Protein AF-A0A433I3N5-F1 (afdb_monomer_lite)

Sequence (220 aa):
MAGASLDINLEISNAAEVKAVFEALQTRLTDLTPVFQDIGEAMLNVTRERFNSQTAPDGSTWQALSPGYTKRKPRNKDKILTLYGHLRGTLNYQAGPREVRIGTPLIYGATHQFGDPRRNIPARPFLGLSSSDEQELLDILNEHLSRAHPADERGGEPAPLLALPAFTRQRRSAQGACGLGRADSQARRPLVDCAHPAQWLRLQVLHRNPGRTGHEEAGP

pLDDT: mean 74.64, std 25.13, range [26.75, 97.88]

Secondary structure (DSSP, 8-state):
------------TTHHHHHHHHHHHHHHHH--HHHHHHHHHHHHHHHHHHHHHTB-TTSPBPPPPPHHHHHH--S-TT-SS-SSSHHHHT-EEEE-SS-EEEE-S-HHHHHHHH-BGGGTBPP---SS--HHHHHHHHHHHHHHHHTTS---S--SS---S--------------PPP------------------------------------------

Foldseek 3Di:
DDDDDDDDDDDDPCVVVVVVLVVLVVVCLQAVLVLLVVLQVLQLVQLLVCQVVCAAQQRHHFDDDDPVCLVVQPPPSVGDPDNPCQQSVQWGWDGTRPDIDTHGPDPCRVCQQPNDVVVPGDHRRSDDHHPVSVVVSVVSVVVVVCVSDVPPPPDPPPDPPDDDDDPDDDDDDPPDDDDDDDDDDDDDDDDDDDDDDDDDDDDDDDDDDDDDDDDDDDDD

Radius of gyration: 34.08 Å; chains: 1; bounding box: 97×64×80 Å

Structure (mmCIF, N/CA/C/O backbone):
data_AF-A0A433I3N5-F1
#
_entry.id   AF-A0A433I3N5-F1
#
loop_
_atom_site.group_PDB
_atom_site.id
_atom_site.type_symbol
_atom_site.label_atom_id
_atom_site.label_alt_id
_atom_site.label_comp_id
_atom_site.label_asym_id
_atom_site.label_entity_id
_atom_site.label_seq_id
_atom_site.pdbx_PDB_ins_code
_atom_site.Cartn_x
_atom_site.Cartn_y
_atom_site.Cartn_z
_atom_site.occupancy
_atom_site.B_iso_or_equiv
_atom_site.auth_seq_id
_atom_site.auth_comp_id
_atom_site.auth_asym_id
_atom_site.auth_atom_id
_atom_site.pdbx_PDB_model_num
ATOM 1 N N . MET A 1 1 ? -52.119 -12.931 6.917 1.00 40.56 1 MET A N 1
ATOM 2 C CA . MET A 1 1 ? -51.066 -13.968 6.897 1.00 40.56 1 MET A CA 1
ATOM 3 C C . MET A 1 1 ? -50.895 -14.479 8.314 1.00 40.56 1 MET A C 1
ATOM 5 O O . MET A 1 1 ? -50.778 -13.652 9.208 1.00 40.56 1 MET A O 1
ATOM 9 N N . ALA A 1 2 ? -50.969 -15.793 8.523 1.00 55.28 2 ALA A N 1
ATOM 10 C CA . ALA A 1 2 ? -50.700 -16.415 9.818 1.00 55.28 2 ALA A CA 1
ATOM 11 C C . ALA A 1 2 ? -49.215 -16.807 9.877 1.00 55.28 2 ALA A C 1
ATOM 13 O O . ALA A 1 2 ? -48.702 -17.373 8.914 1.00 55.28 2 ALA A O 1
ATOM 14 N N . GLY A 1 3 ? -48.534 -16.477 10.973 1.00 77.38 3 GLY A N 1
ATOM 15 C CA . GLY A 1 3 ? -47.121 -16.782 11.202 1.00 77.38 3 GLY A CA 1
ATOM 16 C C . GLY A 1 3 ? -46.831 -16.913 12.696 1.00 77.38 3 GLY A C 1
ATOM 17 O O . GLY A 1 3 ? -47.663 -16.529 13.518 1.00 77.38 3 GLY A O 1
ATOM 18 N N . ALA A 1 4 ? -45.672 -17.471 13.039 1.00 72.75 4 ALA A N 1
ATOM 19 C CA . ALA A 1 4 ? -45.209 -17.622 14.417 1.00 72.75 4 ALA A CA 1
ATOM 20 C C . ALA A 1 4 ? -44.056 -16.644 14.699 1.00 72.75 4 ALA A C 1
ATOM 22 O O . ALA A 1 4 ? -43.133 -16.550 13.891 1.00 72.75 4 ALA A O 1
ATOM 23 N N . SER A 1 5 ? -44.096 -15.947 15.839 1.00 81.56 5 SER A N 1
ATOM 24 C CA . SER A 1 5 ? -42.961 -15.197 16.394 1.00 81.56 5 SER A CA 1
ATOM 25 C C . SER A 1 5 ? -42.451 -15.887 17.660 1.00 81.56 5 SER A C 1
ATOM 27 O O . SER A 1 5 ? -43.231 -16.445 18.435 1.00 81.56 5 SER A O 1
ATOM 29 N N . LEU A 1 6 ? -41.132 -15.865 17.854 1.00 75.69 6 LEU A N 1
ATOM 30 C CA . LEU A 1 6 ? -40.485 -16.241 19.106 1.00 75.69 6 LEU A CA 1
ATOM 31 C C . LEU A 1 6 ? -39.834 -14.987 19.684 1.00 75.69 6 LEU A C 1
ATOM 33 O O . LEU A 1 6 ? -38.860 -14.486 19.127 1.00 75.69 6 LEU A O 1
ATOM 37 N N . ASP A 1 7 ? -40.367 -14.509 20.801 1.00 78.94 7 ASP A N 1
ATOM 38 C CA . ASP A 1 7 ? -39.788 -13.401 21.551 1.00 78.94 7 ASP A CA 1
ATOM 39 C C . ASP A 1 7 ? -38.781 -13.955 22.569 1.00 78.94 7 ASP A C 1
ATOM 41 O O . ASP A 1 7 ? -39.153 -14.634 23.531 1.00 78.94 7 ASP A O 1
ATOM 45 N N . ILE A 1 8 ? -37.490 -13.699 22.342 1.00 81.00 8 ILE A N 1
ATOM 46 C CA . ILE A 1 8 ? -36.414 -14.047 23.277 1.00 81.00 8 ILE A CA 1
ATOM 47 C C . ILE A 1 8 ? -36.140 -12.817 24.139 1.00 81.00 8 ILE A C 1
ATOM 49 O O . ILE A 1 8 ? -35.604 -11.824 23.654 1.00 81.00 8 ILE A O 1
ATOM 53 N N . ASN A 1 9 ? -36.505 -12.889 25.419 1.00 71.88 9 ASN A N 1
ATOM 54 C CA . ASN A 1 9 ? -36.233 -11.830 26.385 1.00 71.88 9 ASN A CA 1
ATOM 55 C C . ASN A 1 9 ? -34.999 -12.221 27.211 1.00 71.88 9 ASN A C 1
ATOM 57 O O . ASN A 1 9 ? -35.049 -13.182 27.979 1.00 71.88 9 ASN A O 1
ATOM 61 N N . LEU A 1 10 ? -33.883 -11.518 27.012 1.00 72.00 10 LEU A N 1
ATOM 62 C CA . LEU A 1 10 ? -32.637 -11.732 27.751 1.00 72.00 10 LEU A CA 1
ATOM 63 C C . LEU A 1 10 ? -32.614 -10.789 28.962 1.00 72.00 10 LEU A C 1
ATOM 65 O O . LEU A 1 10 ? -32.512 -9.575 28.800 1.00 72.00 10 LEU A O 1
ATOM 69 N N . GLU A 1 11 ? -32.712 -11.334 30.175 1.00 70.00 11 GLU A N 1
ATOM 70 C CA . GLU A 1 11 ? -32.505 -10.559 31.403 1.00 70.00 11 GLU A CA 1
ATOM 71 C C . GLU A 1 11 ? -31.002 -10.456 31.688 1.00 70.00 11 GLU A C 1
ATOM 73 O O . GLU A 1 11 ? -30.342 -11.436 32.029 1.00 70.00 11 GLU A O 1
ATOM 78 N N . ILE A 1 12 ? -30.446 -9.257 31.513 1.00 70.25 12 ILE A N 1
ATOM 79 C CA . ILE A 1 12 ? -29.037 -8.972 31.786 1.00 70.25 12 ILE A CA 1
ATOM 80 C C . ILE A 1 12 ? -28.914 -8.550 33.251 1.00 70.25 12 ILE A C 1
ATOM 82 O O . ILE A 1 12 ? -29.245 -7.420 33.610 1.00 70.25 12 ILE A O 1
ATOM 86 N N . SER A 1 13 ? -28.406 -9.449 34.094 1.00 70.44 13 SER A N 1
ATOM 87 C CA . SER A 1 13 ? -28.253 -9.238 35.542 1.00 70.44 13 SER A CA 1
ATOM 88 C C . SER A 1 13 ? -27.330 -8.065 35.909 1.00 70.44 13 SER A C 1
ATOM 90 O O . SER A 1 13 ? -27.429 -7.539 37.014 1.00 70.44 13 SER A O 1
ATOM 92 N N . ASN A 1 14 ? -26.455 -7.632 34.990 1.00 71.88 14 ASN A N 1
ATOM 93 C CA . ASN A 1 14 ? -25.580 -6.469 35.152 1.00 71.88 14 ASN A CA 1
ATOM 94 C C . ASN A 1 14 ? -25.640 -5.529 33.931 1.00 71.88 14 ASN A C 1
ATOM 96 O O . ASN A 1 14 ? -24.713 -5.440 33.126 1.00 71.88 14 ASN A O 1
ATOM 100 N N . ALA A 1 15 ? -26.765 -4.828 33.768 1.00 76.44 15 ALA A N 1
ATOM 101 C CA . ALA A 1 15 ? -26.993 -3.934 32.629 1.00 76.44 15 ALA A CA 1
ATOM 102 C C . ALA A 1 15 ? -25.971 -2.780 32.520 1.00 76.44 15 ALA A C 1
ATOM 104 O O . ALA A 1 15 ? -25.716 -2.293 31.419 1.00 76.44 15 ALA A O 1
ATOM 105 N N . ALA A 1 16 ? -25.375 -2.347 33.639 1.00 80.12 16 ALA A N 1
ATOM 106 C CA . ALA A 1 16 ? -24.371 -1.281 33.649 1.00 80.12 16 ALA A CA 1
ATOM 107 C C . ALA A 1 16 ? -23.062 -1.716 32.972 1.00 80.12 16 ALA A C 1
ATOM 109 O O . ALA A 1 16 ? -22.499 -0.963 32.181 1.00 80.12 16 ALA A O 1
ATOM 110 N N . GLU A 1 17 ? -22.617 -2.946 33.234 1.00 77.56 17 GLU A N 1
ATOM 111 C CA . GLU A 1 17 ? -21.414 -3.522 32.628 1.00 77.56 17 GLU A CA 1
ATOM 112 C C . GLU A 1 17 ? -21.590 -3.734 31.120 1.00 77.56 17 GLU A C 1
ATOM 114 O O . GLU A 1 17 ? -20.747 -3.308 30.332 1.00 77.56 17 GLU A O 1
ATOM 119 N N . VAL A 1 18 ? -22.735 -4.278 30.690 1.00 80.25 18 VAL A N 1
ATOM 120 C CA . VAL A 1 18 ? -23.022 -4.457 29.255 1.00 80.25 18 VAL A CA 1
ATOM 121 C C . VAL A 1 18 ? -23.100 -3.119 28.522 1.00 80.25 18 VAL A C 1
ATOM 123 O O . VAL A 1 18 ? -22.566 -2.991 27.419 1.00 80.25 18 VAL A O 1
ATOM 126 N N . LYS A 1 19 ? -23.720 -2.102 29.132 1.00 82.00 19 LYS A N 1
ATOM 127 C CA . LYS A 1 19 ? -23.761 -0.753 28.560 1.00 82.00 19 LYS A CA 1
ATOM 128 C C . LYS A 1 19 ? -22.351 -0.177 28.392 1.00 82.00 19 LYS A C 1
ATOM 130 O O . LYS A 1 19 ? -22.053 0.346 27.323 1.00 82.00 19 LYS A O 1
ATOM 135 N N . ALA A 1 20 ? -21.489 -0.319 29.400 1.00 83.44 20 ALA A N 1
ATOM 136 C CA . ALA A 1 20 ? -20.112 0.167 29.336 1.00 83.44 20 ALA A CA 1
ATOM 137 C C . ALA A 1 20 ? -19.302 -0.523 28.222 1.00 83.44 20 ALA A C 1
ATOM 139 O O . ALA A 1 20 ? -18.602 0.148 27.465 1.00 83.44 20 ALA A O 1
ATOM 140 N N . VAL A 1 21 ? -19.442 -1.846 28.067 1.00 82.75 21 VAL A N 1
ATOM 141 C CA . VAL A 1 21 ? -18.795 -2.601 26.977 1.00 82.75 21 VAL A CA 1
ATOM 142 C C . VAL A 1 21 ? -19.311 -2.148 25.609 1.00 82.75 21 VAL A C 1
ATOM 144 O O . VAL A 1 21 ? -18.525 -1.948 24.683 1.00 82.75 21 VAL A O 1
ATOM 147 N N . PHE A 1 22 ? -20.621 -1.943 25.470 1.00 83.12 22 PHE A N 1
ATOM 148 C CA . PHE A 1 22 ? -21.218 -1.502 24.210 1.00 83.12 22 PHE A CA 1
ATOM 149 C C . PHE A 1 22 ? -20.803 -0.075 23.828 1.00 83.12 22 PHE A C 1
ATOM 151 O O . PHE A 1 22 ? -20.491 0.174 22.665 1.00 83.12 22 PHE A O 1
ATOM 158 N N . GLU A 1 23 ? -20.743 0.852 24.787 1.00 86.44 23 GLU A N 1
ATOM 159 C CA . GLU A 1 23 ? -20.230 2.211 24.563 1.00 86.44 23 GLU A CA 1
ATOM 160 C C . GLU A 1 23 ? -18.752 2.182 24.150 1.00 86.44 23 GLU A C 1
ATOM 162 O O . GLU A 1 23 ? -18.381 2.815 23.161 1.00 86.44 23 GLU A O 1
ATOM 167 N N . ALA A 1 24 ? -17.926 1.371 24.822 1.00 81.75 24 ALA A N 1
ATOM 168 C CA . ALA A 1 24 ? -16.524 1.189 24.451 1.00 81.75 24 ALA A CA 1
ATOM 169 C C . ALA A 1 24 ? -16.365 0.628 23.025 1.00 81.75 24 ALA A C 1
ATOM 171 O O . ALA A 1 24 ? -15.507 1.091 22.267 1.00 81.75 24 ALA A O 1
ATOM 172 N N . LEU A 1 25 ? -17.210 -0.332 22.633 1.00 84.94 25 LEU A N 1
ATOM 173 C CA . LEU A 1 25 ? -17.238 -0.868 21.273 1.00 84.94 25 LEU A CA 1
ATOM 174 C C . LEU A 1 25 ? -17.640 0.206 20.252 1.00 84.94 25 LEU A C 1
ATOM 176 O O . LEU A 1 25 ? -16.967 0.361 19.235 1.00 84.94 25 LEU A O 1
ATOM 180 N N . GLN A 1 26 ? -18.696 0.979 20.522 1.00 85.62 26 GLN A N 1
ATOM 181 C CA . GLN A 1 26 ? -19.135 2.061 19.633 1.00 85.62 26 GLN A CA 1
ATOM 182 C C . GLN A 1 26 ? -18.049 3.117 19.415 1.00 85.62 26 GLN A C 1
ATOM 184 O O . GLN A 1 26 ? -17.838 3.558 18.282 1.00 85.62 26 GLN A O 1
ATOM 189 N N . THR A 1 27 ? -17.341 3.511 20.477 1.00 84.50 27 THR A N 1
ATOM 190 C CA . THR A 1 27 ? -16.237 4.472 20.368 1.00 84.50 27 THR A CA 1
ATOM 191 C C . THR A 1 27 ? -15.147 3.950 19.434 1.00 84.50 27 THR A C 1
ATOM 193 O O . THR A 1 27 ? -14.699 4.685 18.559 1.00 84.50 27 THR A O 1
ATOM 196 N N . ARG A 1 28 ? -14.770 2.669 19.539 1.00 81.38 28 ARG A N 1
ATOM 197 C CA . ARG A 1 28 ? -13.758 2.067 18.653 1.00 81.38 28 ARG A CA 1
ATOM 198 C C . ARG A 1 28 ? -14.235 1.933 17.210 1.00 81.38 28 ARG A C 1
ATOM 200 O O . ARG A 1 28 ? -13.477 2.209 16.291 1.00 81.38 28 ARG A O 1
ATOM 207 N N . LEU A 1 29 ? -15.500 1.572 16.997 1.00 85.94 29 LEU A N 1
ATOM 208 C CA . LEU A 1 29 ? -16.084 1.508 15.652 1.00 85.94 29 LEU A CA 1
ATOM 209 C C . LEU A 1 29 ? -16.212 2.890 14.985 1.00 85.94 29 LEU A C 1
ATOM 211 O O . LEU A 1 29 ? -16.405 2.966 13.771 1.00 85.94 29 LEU A O 1
ATOM 215 N N . THR A 1 30 ? -16.114 3.974 15.760 1.00 88.81 30 THR A N 1
ATOM 216 C CA . THR A 1 30 ? -16.117 5.346 15.235 1.00 88.81 30 THR A CA 1
ATOM 217 C C . THR A 1 30 ? -14.758 5.736 14.656 1.00 88.81 30 THR A C 1
ATOM 219 O O . THR A 1 30 ? -14.717 6.439 13.645 1.00 88.81 30 THR A O 1
ATOM 222 N N . ASP A 1 31 ? -13.663 5.267 15.260 1.00 91.19 31 ASP A N 1
ATOM 223 C CA . ASP A 1 31 ? -12.303 5.551 14.811 1.00 91.19 31 ASP A CA 1
ATOM 224 C C . ASP A 1 31 ? -11.450 4.278 14.739 1.00 91.19 31 ASP A C 1
ATOM 226 O O . ASP A 1 31 ? -10.823 3.855 15.712 1.00 91.19 31 ASP A O 1
ATOM 230 N N . LEU A 1 32 ? -11.404 3.688 13.543 1.00 94.38 32 LEU A N 1
ATOM 231 C CA . LEU A 1 32 ? -10.575 2.523 13.241 1.00 94.38 32 LEU A CA 1
ATOM 232 C C . LEU A 1 32 ? -9.157 2.910 12.803 1.00 94.38 32 LEU A C 1
ATOM 234 O O . LEU A 1 32 ? -8.424 2.047 12.320 1.00 94.38 32 LEU A O 1
ATOM 238 N N . THR A 1 33 ? -8.739 4.173 12.966 1.00 95.38 33 THR A N 1
ATOM 239 C CA . THR A 1 33 ? -7.376 4.602 12.614 1.00 95.38 33 THR A CA 1
ATOM 240 C C . THR A 1 33 ? -6.299 3.686 13.212 1.00 95.38 33 THR A C 1
ATOM 242 O O . THR A 1 33 ? -5.401 3.321 12.457 1.00 95.38 33 THR A O 1
ATOM 245 N N . PRO A 1 34 ? -6.376 3.229 14.484 1.00 94.38 34 PRO A N 1
ATOM 246 C CA . PRO A 1 34 ? -5.378 2.307 15.036 1.00 94.38 34 PRO A CA 1
ATOM 247 C C . PRO A 1 34 ? -5.306 0.971 14.283 1.00 94.38 34 PRO A C 1
ATOM 249 O O . PRO A 1 34 ? -4.223 0.474 14.001 1.00 94.38 34 PRO A O 1
ATOM 252 N N . VAL A 1 35 ? -6.457 0.424 13.885 1.00 95.31 35 VAL A N 1
ATOM 253 C CA . VAL A 1 35 ? -6.534 -0.813 13.091 1.00 95.31 35 VAL A CA 1
ATOM 254 C C . VAL A 1 35 ? -5.892 -0.604 11.720 1.00 95.31 35 VAL A C 1
ATOM 256 O O . VAL A 1 35 ? -5.081 -1.403 11.261 1.00 95.31 35 VAL A O 1
ATOM 259 N N . PHE A 1 36 ? -6.235 0.502 11.058 1.00 97.31 36 PHE A N 1
ATOM 260 C CA . PHE A 1 36 ? -5.723 0.829 9.732 1.00 97.31 36 PHE A CA 1
ATOM 261 C C . PHE A 1 36 ? -4.240 1.218 9.726 1.00 97.31 36 PHE A C 1
ATOM 263 O O . PHE A 1 36 ? -3.593 1.080 8.687 1.00 97.31 36 PHE A O 1
ATOM 270 N N . GLN A 1 37 ? -3.690 1.677 10.854 1.00 97.56 37 GLN A N 1
ATOM 271 C CA . GLN A 1 37 ? -2.250 1.874 11.031 1.00 97.56 37 GLN A CA 1
ATOM 272 C C . GLN A 1 37 ? -1.511 0.536 10.989 1.00 97.56 37 GLN A C 1
ATOM 274 O O . GLN A 1 37 ? -0.591 0.389 10.185 1.00 97.56 37 GLN A O 1
ATOM 279 N N . ASP A 1 38 ? -1.967 -0.448 11.767 1.00 97.12 38 ASP A N 1
ATOM 280 C CA . ASP A 1 38 ? -1.349 -1.777 11.807 1.00 97.12 38 ASP A CA 1
ATOM 281 C C . ASP A 1 38 ? -1.477 -2.494 10.452 1.00 97.12 38 ASP A C 1
ATOM 283 O O . ASP A 1 38 ? -0.489 -3.002 9.919 1.00 97.12 38 ASP A O 1
ATOM 287 N N . ILE A 1 39 ? -2.662 -2.438 9.827 1.00 97.38 39 ILE A N 1
ATOM 288 C CA . ILE A 1 39 ? -2.884 -2.945 8.460 1.00 97.38 39 ILE A CA 1
ATOM 289 C C . ILE A 1 39 ? -1.953 -2.247 7.459 1.00 97.38 39 ILE A C 1
ATOM 291 O O . ILE A 1 39 ? -1.358 -2.895 6.598 1.00 97.38 39 ILE A O 1
ATOM 295 N N . GLY A 1 40 ? -1.832 -0.919 7.540 1.00 97.50 40 GLY A N 1
ATOM 296 C CA . GLY A 1 40 ? -0.982 -0.136 6.646 1.00 97.50 40 GLY A CA 1
ATOM 297 C C . GLY A 1 40 ? 0.490 -0.525 6.749 1.00 97.50 40 GLY A C 1
ATOM 298 O O . GLY A 1 40 ? 1.154 -0.683 5.722 1.00 97.50 40 GLY A O 1
ATOM 299 N N . GLU A 1 41 ? 0.979 -0.732 7.971 1.00 97.38 41 GLU A N 1
ATOM 300 C CA . GLU A 1 41 ? 2.348 -1.169 8.239 1.00 97.38 41 GLU A CA 1
ATOM 301 C C . GLU A 1 41 ? 2.606 -2.590 7.723 1.00 97.38 41 GLU A C 1
ATOM 303 O O . GLU A 1 41 ? 3.581 -2.811 6.996 1.00 97.38 41 GLU A O 1
ATOM 308 N N . ALA A 1 42 ? 1.706 -3.535 8.016 1.00 96.94 42 ALA A N 1
ATOM 309 C CA . ALA A 1 42 ? 1.788 -4.910 7.519 1.00 96.94 42 ALA A CA 1
ATOM 310 C C . ALA A 1 42 ? 1.837 -4.942 5.981 1.00 96.94 42 ALA A C 1
ATOM 312 O O . ALA A 1 42 ? 2.776 -5.474 5.381 1.00 96.94 42 ALA A O 1
ATOM 313 N N . MET A 1 43 ? 0.907 -4.240 5.326 1.00 96.81 43 MET A N 1
ATOM 314 C CA . MET A 1 43 ? 0.857 -4.136 3.864 1.00 96.81 43 MET A CA 1
ATOM 315 C C . MET A 1 43 ? 2.113 -3.503 3.266 1.00 96.81 43 MET A C 1
ATOM 317 O O . MET A 1 43 ? 2.571 -3.906 2.188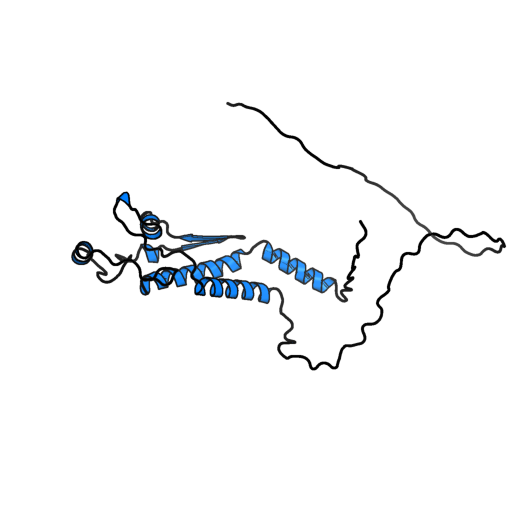 1.00 96.81 43 MET A O 1
ATOM 321 N N . LEU A 1 44 ? 2.688 -2.508 3.942 1.00 96.44 44 LEU A N 1
ATOM 322 C CA . LEU A 1 44 ? 3.927 -1.876 3.510 1.00 96.44 44 LEU A CA 1
ATOM 323 C C . LEU A 1 44 ? 5.100 -2.860 3.572 1.00 96.44 44 LEU A C 1
ATOM 325 O O . LEU A 1 44 ? 5.922 -2.892 2.650 1.00 96.44 44 LEU A O 1
ATOM 329 N N . ASN A 1 45 ? 5.159 -3.684 4.617 1.00 95.88 45 ASN A N 1
ATOM 330 C CA . ASN A 1 45 ? 6.200 -4.689 4.804 1.00 95.88 45 ASN A CA 1
ATOM 331 C C . ASN A 1 45 ? 6.089 -5.825 3.785 1.00 95.88 45 ASN A C 1
ATOM 333 O O . ASN A 1 45 ? 7.074 -6.106 3.095 1.00 95.88 45 ASN A O 1
ATOM 337 N N . VAL A 1 46 ? 4.890 -6.370 3.571 1.00 96.06 46 VAL A N 1
ATOM 338 C CA . VAL A 1 46 ? 4.637 -7.372 2.522 1.00 96.06 46 VAL A CA 1
ATOM 339 C C . VAL A 1 46 ? 4.989 -6.818 1.139 1.00 96.06 46 VAL A C 1
ATOM 341 O O . VAL A 1 46 ? 5.687 -7.461 0.351 1.00 96.06 46 VAL A O 1
ATOM 344 N N . THR A 1 47 ? 4.580 -5.581 0.840 1.00 96.38 47 THR A N 1
ATOM 345 C CA . THR A 1 47 ? 4.908 -4.946 -0.444 1.00 96.38 47 THR A CA 1
ATOM 346 C C . THR A 1 47 ? 6.417 -4.768 -0.605 1.00 96.38 47 THR A C 1
ATOM 348 O O . THR A 1 47 ? 6.946 -5.004 -1.688 1.00 96.38 47 THR A O 1
ATOM 351 N N . ARG A 1 48 ? 7.147 -4.375 0.446 1.00 95.81 48 ARG A N 1
ATOM 352 C CA . ARG A 1 48 ? 8.617 -4.272 0.398 1.00 95.81 48 ARG A CA 1
ATOM 353 C C . ARG A 1 48 ? 9.274 -5.628 0.162 1.00 95.81 48 ARG A C 1
ATOM 355 O O . ARG A 1 48 ? 10.261 -5.673 -0.577 1.00 95.81 48 ARG A O 1
ATOM 362 N N . GLU A 1 49 ? 8.726 -6.695 0.731 1.00 95.75 49 GLU A N 1
ATOM 363 C CA . GLU A 1 49 ? 9.242 -8.048 0.535 1.00 95.75 49 GLU A CA 1
ATOM 364 C C . GLU A 1 49 ? 9.052 -8.528 -0.905 1.00 95.75 49 GLU A C 1
ATOM 366 O O . GLU A 1 49 ? 9.985 -9.072 -1.490 1.00 95.75 49 GLU A O 1
ATOM 371 N N . ARG A 1 50 ? 7.939 -8.173 -1.558 1.00 96.44 50 ARG A N 1
ATOM 372 C CA . ARG A 1 50 ? 7.736 -8.430 -2.998 1.00 96.44 50 ARG A CA 1
ATOM 373 C C . ARG A 1 50 ? 8.835 -7.860 -3.890 1.00 96.44 50 ARG A C 1
ATOM 375 O O . ARG A 1 50 ? 9.185 -8.459 -4.902 1.00 96.44 50 ARG A O 1
ATOM 382 N N . PHE A 1 51 ? 9.424 -6.718 -3.529 1.00 97.06 51 PHE A N 1
ATOM 383 C CA . PHE A 1 51 ? 10.579 -6.178 -4.260 1.00 97.06 51 PHE A CA 1
ATOM 384 C C . PHE A 1 51 ? 11.857 -6.997 -4.045 1.00 97.06 51 PHE A C 1
ATOM 386 O O . PHE A 1 51 ? 12.722 -6.997 -4.924 1.00 97.06 51 PHE A O 1
ATOM 393 N N . ASN A 1 52 ? 11.995 -7.660 -2.895 1.00 95.50 52 ASN A N 1
ATOM 394 C CA . ASN A 1 52 ? 13.121 -8.544 -2.606 1.00 95.50 52 ASN A CA 1
ATOM 395 C C . ASN A 1 52 ? 12.955 -9.882 -3.344 1.00 95.50 52 ASN A C 1
ATOM 397 O O . ASN A 1 52 ? 13.879 -10.304 -4.042 1.00 95.50 52 ASN A O 1
ATOM 401 N N . SER A 1 53 ? 11.771 -10.496 -3.249 1.00 96.44 53 SER A N 1
ATOM 402 C CA . SER A 1 53 ? 11.428 -11.771 -3.897 1.00 96.44 53 SER A CA 1
ATOM 403 C C . SER A 1 53 ? 11.171 -11.645 -5.404 1.00 96.44 53 SER A C 1
ATOM 405 O O . SER A 1 53 ? 11.271 -12.632 -6.129 1.00 96.44 53 SER A O 1
ATOM 407 N N . GLN A 1 54 ? 10.875 -10.435 -5.890 1.00 97.12 54 GLN A N 1
ATOM 408 C CA . GLN A 1 54 ? 10.462 -10.140 -7.268 1.00 97.12 54 GLN A CA 1
ATOM 409 C C . GLN A 1 54 ? 9.175 -10.870 -7.675 1.00 97.12 54 GLN A C 1
ATOM 411 O O . GLN A 1 54 ? 9.057 -11.362 -8.803 1.00 97.12 54 GLN A O 1
ATOM 416 N N . THR A 1 55 ? 8.213 -10.932 -6.753 1.00 97.19 55 THR A N 1
ATOM 417 C CA . THR A 1 55 ? 6.923 -11.604 -6.944 1.00 97.19 55 THR A CA 1
ATOM 418 C C . THR A 1 55 ? 5.752 -10.629 -6.894 1.00 97.19 55 THR A C 1
ATOM 420 O O . THR A 1 55 ? 5.774 -9.609 -6.204 1.00 97.19 55 THR A O 1
ATOM 423 N N . ALA A 1 56 ? 4.709 -10.948 -7.647 1.00 96.88 56 ALA A N 1
ATOM 424 C CA . ALA A 1 56 ? 3.425 -10.277 -7.607 1.00 96.88 56 ALA A CA 1
ATOM 425 C C . ALA A 1 56 ? 2.559 -10.794 -6.435 1.00 96.88 56 ALA A C 1
ATOM 427 O O . ALA A 1 56 ? 2.871 -11.831 -5.841 1.00 96.88 56 ALA A O 1
ATOM 428 N N . PRO A 1 57 ? 1.472 -10.081 -6.081 1.00 95.94 57 PRO A N 1
ATOM 429 C CA . PRO A 1 57 ? 0.536 -10.499 -5.032 1.00 95.94 57 PRO A CA 1
ATOM 430 C C . PRO A 1 57 ? -0.117 -11.865 -5.270 1.00 95.94 57 PRO A C 1
ATOM 432 O O . PRO A 1 57 ? -0.469 -12.544 -4.318 1.00 95.94 57 PRO A O 1
ATOM 435 N N . ASP A 1 58 ? -0.245 -12.293 -6.523 1.00 94.00 58 ASP A N 1
ATOM 436 C CA . ASP A 1 58 ? -0.774 -13.612 -6.892 1.00 94.00 58 ASP A CA 1
ATOM 437 C C . ASP A 1 58 ? 0.249 -14.756 -6.720 1.00 94.00 58 ASP A C 1
ATOM 439 O O . ASP A 1 58 ? -0.054 -15.912 -7.007 1.00 94.00 58 ASP A O 1
ATOM 443 N N . GLY A 1 59 ? 1.470 -14.443 -6.271 1.00 93.56 59 GLY A N 1
ATOM 444 C CA . GLY A 1 59 ? 2.572 -15.392 -6.114 1.00 93.56 59 GLY A CA 1
ATOM 445 C C . GLY A 1 59 ? 3.393 -15.627 -7.387 1.00 93.56 59 GLY A C 1
ATOM 446 O O . GLY A 1 59 ? 4.432 -16.286 -7.322 1.00 93.56 59 GLY A O 1
ATOM 447 N N . SER A 1 60 ? 2.992 -15.073 -8.536 1.00 95.50 60 SER A N 1
ATOM 448 C CA . SER A 1 60 ? 3.767 -15.181 -9.776 1.00 95.50 60 SER A CA 1
ATOM 449 C C . SER A 1 60 ? 5.042 -14.331 -9.716 1.00 95.50 60 SER A C 1
ATOM 451 O O . SER A 1 60 ? 5.112 -13.317 -9.021 1.00 95.50 60 SER A O 1
ATOM 453 N N . THR A 1 61 ? 6.091 -14.721 -10.442 1.00 96.56 61 THR A N 1
ATOM 454 C CA . THR A 1 61 ? 7.294 -13.885 -10.568 1.00 96.56 61 THR A CA 1
ATOM 455 C C . THR A 1 61 ? 7.051 -12.753 -11.559 1.00 96.56 61 THR A C 1
ATOM 457 O O . THR A 1 61 ? 6.384 -12.920 -12.583 1.00 96.56 61 THR A O 1
ATOM 460 N N . TRP A 1 62 ? 7.609 -11.572 -11.288 1.00 97.00 62 TRP A N 1
ATOM 461 C CA . TRP A 1 62 ? 7.478 -10.452 -12.213 1.00 97.00 62 TRP A CA 1
ATOM 462 C C . TRP A 1 62 ? 8.124 -10.749 -13.561 1.00 97.00 62 TRP A C 1
ATOM 464 O O . TRP A 1 62 ? 9.197 -11.349 -13.653 1.00 97.00 62 TRP A O 1
ATOM 474 N N . GLN A 1 63 ? 7.517 -10.214 -14.622 1.00 95.50 63 GLN A N 1
ATOM 475 C CA . GLN A 1 63 ? 8.055 -10.378 -15.962 1.00 95.50 63 GLN A CA 1
ATOM 476 C C . GLN A 1 63 ? 9.485 -9.833 -16.062 1.00 95.50 63 GLN A C 1
ATOM 478 O O . GLN A 1 63 ? 9.759 -8.653 -15.778 1.00 95.50 63 GLN A O 1
ATOM 483 N N . ALA A 1 64 ? 10.372 -10.712 -16.532 1.00 94.81 64 ALA A N 1
ATOM 484 C CA . ALA A 1 64 ? 11.793 -10.457 -16.675 1.00 94.81 64 ALA A CA 1
ATOM 485 C C . ALA A 1 64 ? 12.091 -9.201 -17.508 1.00 94.81 64 ALA A C 1
ATOM 487 O O . ALA A 1 64 ? 11.326 -8.771 -18.378 1.00 94.81 64 ALA A O 1
ATOM 488 N N . LEU A 1 65 ? 13.244 -8.593 -17.231 1.00 93.81 65 LEU A N 1
ATOM 489 C CA . LEU A 1 65 ? 13.753 -7.486 -18.030 1.00 93.81 65 LEU A CA 1
ATOM 490 C C . LEU A 1 65 ? 14.160 -7.984 -19.420 1.00 93.81 65 LEU A C 1
ATOM 492 O O . LEU A 1 65 ? 14.713 -9.072 -19.567 1.00 93.81 65 LEU A O 1
ATOM 496 N N . SER A 1 66 ? 13.937 -7.158 -20.446 1.00 91.94 66 SER A N 1
ATOM 497 C CA . SER A 1 66 ? 14.406 -7.491 -21.793 1.00 91.94 66 SER A CA 1
ATOM 498 C C . SER A 1 66 ? 15.940 -7.634 -21.820 1.00 91.94 66 SER A C 1
ATOM 500 O O . SER A 1 66 ? 16.635 -6.828 -21.187 1.00 91.94 66 SER A O 1
ATOM 502 N N . PRO A 1 67 ? 16.503 -8.573 -22.604 1.00 91.12 67 PRO A N 1
ATOM 503 C CA . PRO A 1 67 ? 17.952 -8.787 -22.657 1.00 91.12 67 PRO A CA 1
ATOM 504 C C . PRO A 1 67 ? 18.742 -7.522 -23.022 1.00 91.12 67 PRO A C 1
ATOM 506 O O . PRO A 1 67 ? 19.813 -7.260 -22.472 1.00 91.12 67 PRO A O 1
ATOM 509 N N . GLY A 1 68 ? 18.198 -6.701 -23.928 1.00 91.75 68 GLY A N 1
ATOM 510 C CA . GLY A 1 68 ? 18.810 -5.435 -24.335 1.00 91.75 68 GLY A CA 1
ATOM 511 C C . GLY A 1 68 ? 18.820 -4.382 -23.223 1.00 91.75 68 GLY A C 1
ATOM 512 O O . GLY A 1 68 ? 19.792 -3.636 -23.091 1.00 91.75 68 GLY A O 1
ATOM 513 N N . TYR A 1 69 ? 17.772 -4.321 -22.396 1.00 91.00 69 TYR A N 1
ATOM 514 C CA . TYR A 1 69 ? 17.741 -3.410 -21.252 1.00 91.00 69 TYR A CA 1
ATOM 515 C C . TYR A 1 69 ? 18.706 -3.857 -20.150 1.00 91.00 69 TYR A C 1
ATOM 517 O O . TYR A 1 69 ? 19.481 -3.034 -19.668 1.00 91.00 69 TYR A O 1
ATOM 525 N N . THR A 1 70 ? 18.741 -5.152 -19.819 1.00 92.94 70 THR A N 1
ATOM 526 C CA . THR A 1 70 ? 19.627 -5.707 -18.779 1.00 92.94 70 THR A CA 1
ATOM 527 C C . THR A 1 70 ? 21.102 -5.379 -19.028 1.00 92.94 70 THR A C 1
ATOM 529 O O . THR A 1 70 ? 21.807 -4.984 -18.101 1.00 92.94 70 THR A O 1
ATOM 532 N N . LYS A 1 71 ? 21.567 -5.443 -20.287 1.00 93.00 71 LYS A N 1
ATOM 533 C CA . LYS A 1 71 ? 22.952 -5.090 -20.661 1.00 93.00 71 LYS A CA 1
ATOM 534 C C . LYS A 1 71 ? 23.295 -3.618 -20.404 1.00 93.00 71 LYS A C 1
ATOM 536 O O . LYS A 1 71 ? 24.417 -3.314 -20.010 1.00 93.00 71 LYS A O 1
ATOM 541 N N . ARG A 1 72 ? 22.334 -2.714 -20.625 1.00 93.88 72 ARG A N 1
ATOM 542 C CA . ARG A 1 72 ? 22.512 -1.253 -20.507 1.00 93.88 72 ARG A CA 1
ATOM 543 C C . ARG A 1 72 ? 22.185 -0.709 -19.118 1.00 93.88 72 ARG A C 1
ATOM 545 O O . ARG A 1 72 ? 22.493 0.444 -18.829 1.00 93.88 72 ARG A O 1
ATOM 552 N N . LYS A 1 73 ? 21.533 -1.503 -18.267 1.00 94.88 73 LYS A N 1
ATOM 553 C CA . LYS A 1 73 ? 21.108 -1.072 -16.938 1.00 94.88 73 LYS A CA 1
ATOM 554 C C . LYS A 1 73 ? 22.339 -0.753 -16.071 1.00 94.88 73 LYS A C 1
ATOM 556 O O . LYS A 1 73 ? 23.195 -1.622 -15.904 1.00 94.88 73 LYS A O 1
ATOM 561 N N . PRO A 1 74 ? 22.449 0.457 -15.496 1.00 95.12 74 PRO A N 1
ATOM 562 C CA . PRO A 1 74 ? 23.691 0.879 -14.848 1.00 95.12 74 PRO A CA 1
ATOM 563 C C . PRO A 1 74 ? 23.901 0.270 -13.452 1.00 95.12 74 PRO A C 1
ATOM 565 O O . PRO A 1 74 ? 25.041 0.138 -13.020 1.00 95.12 74 PRO A O 1
ATOM 568 N N . ARG A 1 75 ? 22.832 -0.111 -12.735 1.00 95.12 75 ARG A N 1
ATOM 569 C CA . ARG A 1 75 ? 22.880 -0.657 -11.362 1.00 95.12 75 ARG A CA 1
ATOM 570 C C . ARG A 1 75 ? 21.833 -1.749 -11.155 1.00 95.12 75 ARG A C 1
ATOM 572 O O . ARG A 1 75 ? 20.816 -1.749 -11.851 1.00 95.12 75 ARG A O 1
ATOM 579 N N . ASN A 1 76 ? 22.067 -2.634 -10.178 1.00 94.25 76 ASN A N 1
ATOM 580 C CA . ASN A 1 76 ? 21.143 -3.709 -9.787 1.00 94.25 76 ASN A CA 1
ATOM 581 C C . ASN A 1 76 ? 20.672 -4.535 -11.000 1.00 94.25 76 ASN A C 1
ATOM 583 O O . ASN A 1 76 ? 19.473 -4.654 -11.243 1.00 94.25 76 ASN A O 1
ATOM 587 N N . LYS A 1 77 ? 21.606 -4.994 -11.848 1.00 91.62 77 LYS A N 1
ATOM 588 C CA . LYS A 1 77 ? 21.312 -5.577 -13.177 1.00 91.62 77 LYS A CA 1
ATOM 589 C C . LYS A 1 77 ? 20.395 -6.804 -13.116 1.00 91.62 77 LYS A C 1
ATOM 591 O O . LYS A 1 77 ? 19.628 -7.037 -14.041 1.00 91.62 77 LYS A O 1
ATOM 596 N N . ASP A 1 78 ? 20.470 -7.518 -12.008 1.00 91.38 78 ASP A N 1
ATOM 597 C CA . ASP A 1 78 ? 19.735 -8.718 -11.624 1.00 91.38 78 ASP A CA 1
ATOM 598 C C . ASP A 1 78 ? 18.340 -8.445 -11.030 1.00 91.38 78 ASP A C 1
ATOM 600 O O . ASP A 1 78 ? 17.522 -9.357 -10.975 1.00 91.38 78 ASP A O 1
ATOM 604 N N . LYS A 1 79 ? 18.038 -7.203 -10.618 1.00 95.06 79 LYS A N 1
ATOM 605 C CA . LYS A 1 79 ? 16.779 -6.868 -9.932 1.00 95.06 79 LYS A CA 1
ATOM 606 C C . LYS A 1 79 ? 15.758 -6.186 -10.840 1.00 95.06 79 LYS A C 1
ATOM 608 O O . LYS A 1 79 ? 16.056 -5.218 -11.544 1.00 95.06 79 LYS A O 1
ATOM 613 N N . ILE A 1 80 ? 14.512 -6.613 -10.760 1.00 96.31 80 ILE A N 1
ATOM 614 C CA . ILE A 1 80 ? 13.351 -6.012 -11.409 1.00 96.31 80 ILE A CA 1
ATOM 615 C C . ILE A 1 80 ? 12.803 -4.886 -10.512 1.00 96.31 80 ILE A C 1
ATOM 617 O O . ILE A 1 80 ? 12.968 -4.905 -9.294 1.00 96.31 80 ILE A O 1
ATOM 621 N N . LEU A 1 81 ? 12.256 -3.828 -11.128 1.00 95.38 81 LEU A N 1
ATOM 622 C CA . LEU A 1 81 ? 11.743 -2.606 -10.471 1.00 95.38 81 LEU A CA 1
ATOM 623 C C . LEU A 1 81 ? 12.717 -1.860 -9.533 1.00 95.38 81 LEU A C 1
ATOM 625 O O . LEU A 1 81 ? 12.350 -0.872 -8.901 1.00 95.38 81 LEU A O 1
ATOM 629 N N . THR A 1 82 ? 13.988 -2.261 -9.497 1.00 96.19 82 THR A N 1
ATOM 630 C CA . THR A 1 82 ? 14.999 -1.673 -8.617 1.00 96.19 82 THR A CA 1
ATOM 631 C C . THR A 1 82 ? 16.162 -1.139 -9.436 1.00 96.19 82 THR A C 1
ATOM 633 O O . THR A 1 82 ? 16.988 -1.904 -9.926 1.00 96.19 82 THR A O 1
ATOM 636 N N . LEU A 1 83 ? 16.245 0.185 -9.592 1.00 94.81 83 LEU A N 1
ATOM 637 C CA . LEU A 1 83 ? 17.443 0.856 -10.113 1.00 94.81 83 LEU A CA 1
ATOM 638 C C . LEU A 1 83 ? 18.251 1.481 -8.974 1.00 94.81 83 LEU A C 1
ATOM 640 O O . LEU A 1 83 ? 19.374 1.063 -8.717 1.00 94.81 83 LEU A O 1
ATOM 644 N N . TYR A 1 84 ? 17.631 2.430 -8.273 1.00 95.25 84 TYR A N 1
ATOM 645 C CA . TYR A 1 84 ? 18.146 3.074 -7.058 1.00 95.25 84 TYR A CA 1
ATOM 646 C C . TYR A 1 84 ? 17.345 2.700 -5.805 1.00 95.25 84 TYR A C 1
ATOM 648 O O . TYR A 1 84 ? 17.700 3.087 -4.703 1.00 95.25 84 TYR A O 1
ATOM 656 N N . GLY A 1 85 ? 16.241 1.967 -5.976 1.00 95.25 85 GLY A N 1
ATOM 657 C CA . GLY A 1 85 ? 15.337 1.612 -4.884 1.00 95.25 85 GLY A CA 1
ATOM 658 C C . GLY A 1 85 ? 14.331 2.700 -4.502 1.00 95.25 85 GLY A C 1
ATOM 659 O O . GLY A 1 85 ? 13.584 2.481 -3.558 1.00 95.25 85 GLY A O 1
ATOM 660 N N . HIS A 1 86 ? 14.252 3.825 -5.228 1.00 96.25 86 HIS A N 1
ATOM 661 C CA . HIS A 1 86 ? 13.293 4.899 -4.930 1.00 96.25 86 HIS A CA 1
ATOM 662 C C . HIS A 1 86 ? 11.849 4.411 -4.894 1.00 96.25 86 HIS A C 1
ATOM 664 O O . HIS A 1 86 ? 11.162 4.721 -3.938 1.00 96.25 86 HIS A O 1
ATOM 670 N N . LEU A 1 87 ? 11.415 3.609 -5.874 1.00 96.69 87 LEU A N 1
ATOM 671 C CA . LEU A 1 87 ? 10.039 3.111 -5.913 1.00 96.69 87 LEU A CA 1
ATOM 672 C C . LEU A 1 87 ? 9.649 2.393 -4.623 1.00 96.69 87 LEU A C 1
ATOM 674 O O . LEU A 1 87 ? 8.631 2.725 -4.039 1.00 96.69 87 LEU A O 1
ATOM 678 N N . ARG A 1 88 ? 10.495 1.474 -4.150 1.00 96.19 88 ARG A N 1
ATOM 679 C CA . ARG A 1 88 ? 10.303 0.769 -2.878 1.00 96.19 88 ARG A CA 1
ATOM 680 C C . ARG A 1 88 ? 10.445 1.702 -1.670 1.00 96.19 88 ARG A C 1
ATOM 682 O O . ARG A 1 88 ? 9.711 1.571 -0.700 1.00 96.19 88 ARG A O 1
ATOM 689 N N . GLY A 1 89 ? 11.417 2.613 -1.711 1.00 96.25 89 GLY A N 1
ATOM 690 C CA . GLY A 1 89 ? 11.763 3.500 -0.598 1.00 96.25 89 GLY A CA 1
ATOM 691 C C . GLY A 1 89 ? 10.782 4.650 -0.370 1.00 96.25 89 GLY A C 1
ATOM 692 O O . GLY A 1 89 ? 10.745 5.186 0.730 1.00 96.25 89 GLY A O 1
ATOM 693 N N . THR A 1 90 ? 9.991 5.024 -1.377 1.00 96.62 90 THR A N 1
ATOM 694 C CA . THR A 1 90 ? 8.954 6.063 -1.275 1.00 96.62 90 THR A CA 1
ATOM 695 C C . THR A 1 90 ? 7.547 5.494 -1.123 1.00 96.62 90 THR A C 1
ATOM 697 O O . THR A 1 90 ? 6.587 6.262 -1.171 1.00 96.62 90 THR A O 1
ATOM 700 N N . LEU A 1 91 ? 7.403 4.172 -0.969 1.00 96.88 91 LEU A N 1
ATOM 701 C CA . LEU A 1 91 ? 6.124 3.587 -0.589 1.00 96.88 91 LEU A CA 1
ATOM 702 C C . LEU A 1 91 ? 5.742 4.071 0.808 1.00 96.88 91 LEU A C 1
ATOM 704 O O . LEU A 1 91 ? 6.555 4.024 1.735 1.00 96.88 91 LEU A O 1
ATOM 708 N N . ASN A 1 92 ? 4.500 4.508 0.948 1.00 97.31 92 ASN A N 1
ATOM 709 C CA . ASN A 1 92 ? 3.919 4.933 2.208 1.00 97.31 92 ASN A CA 1
ATOM 710 C C . ASN A 1 92 ? 2.432 4.576 2.270 1.00 97.31 92 ASN A C 1
ATOM 712 O O . ASN A 1 92 ? 1.812 4.223 1.262 1.00 97.31 92 ASN A O 1
ATOM 716 N N . TYR A 1 93 ? 1.867 4.684 3.469 1.00 97.88 93 TYR A N 1
ATOM 717 C CA . TYR A 1 93 ? 0.433 4.585 3.692 1.00 97.88 93 TYR A CA 1
ATOM 718 C C . TYR A 1 93 ? -0.094 5.793 4.471 1.00 97.88 93 TYR A C 1
ATOM 720 O O . TYR A 1 93 ? 0.657 6.530 5.110 1.00 97.88 93 TYR A O 1
ATOM 728 N N . GLN A 1 94 ? -1.402 6.000 4.381 1.00 97.81 94 GLN A N 1
ATOM 729 C CA . GLN A 1 94 ? -2.171 6.968 5.148 1.00 97.81 94 GLN A CA 1
ATOM 730 C C . GLN A 1 94 ? -3.365 6.227 5.744 1.00 97.81 94 GLN A C 1
ATOM 732 O O . GLN A 1 94 ? -4.238 5.771 5.004 1.00 97.81 94 GLN A O 1
ATOM 737 N N . ALA A 1 95 ? -3.376 6.085 7.066 1.00 97.88 95 ALA A N 1
ATOM 738 C CA . ALA A 1 95 ? -4.483 5.499 7.808 1.00 97.88 95 ALA A CA 1
ATOM 739 C C . ALA A 1 95 ? -5.455 6.601 8.243 1.00 97.88 95 ALA A C 1
ATOM 741 O O . ALA A 1 95 ? -5.030 7.655 8.720 1.00 97.88 95 ALA A O 1
ATOM 742 N N . GLY A 1 96 ? -6.749 6.356 8.066 1.00 96.31 96 GLY A N 1
ATOM 743 C CA . GLY A 1 96 ? -7.821 7.201 8.574 1.00 96.31 96 GLY A CA 1
ATOM 744 C C . GLY A 1 96 ? -8.877 6.380 9.316 1.00 96.31 96 GLY A C 1
ATOM 745 O O . GLY A 1 96 ? -8.753 5.161 9.420 1.00 96.31 96 GLY A O 1
ATOM 746 N N . PRO A 1 97 ? -9.968 7.014 9.776 1.00 95.06 97 PRO A N 1
ATOM 747 C CA . PRO A 1 97 ? -10.939 6.365 10.662 1.00 95.06 97 PRO A CA 1
ATOM 748 C C . PRO A 1 97 ? -11.715 5.202 10.036 1.00 95.06 97 PRO A C 1
ATOM 750 O O . PRO A 1 97 ? -12.340 4.426 10.753 1.00 95.06 97 PRO A O 1
ATOM 753 N N . ARG A 1 98 ? -11.751 5.112 8.699 1.00 93.44 98 ARG A N 1
ATOM 754 C CA . ARG A 1 98 ? -12.559 4.131 7.948 1.00 93.44 98 ARG A CA 1
ATOM 755 C C . ARG A 1 98 ? -11.831 3.500 6.762 1.00 93.44 98 ARG A C 1
ATOM 757 O O . ARG A 1 98 ? -12.418 2.668 6.079 1.00 93.44 98 ARG A O 1
ATOM 764 N N . GLU A 1 99 ? -10.600 3.919 6.487 1.00 95.31 99 GLU A N 1
ATOM 765 C CA . GLU A 1 99 ? -9.836 3.450 5.335 1.00 95.31 99 GLU A CA 1
ATOM 766 C C . GLU A 1 99 ? -8.330 3.538 5.582 1.00 95.31 99 GLU A C 1
ATOM 768 O O . GLU A 1 99 ? -7.851 4.344 6.382 1.00 95.31 99 GLU A O 1
ATOM 773 N N . VAL A 1 100 ? -7.583 2.758 4.806 1.00 96.75 100 VAL A N 1
ATOM 774 C CA . VAL A 1 100 ? -6.141 2.909 4.634 1.00 96.75 100 VAL A CA 1
ATOM 775 C C . VAL A 1 100 ? -5.837 3.077 3.151 1.00 96.75 100 VAL A C 1
ATOM 777 O O . VAL A 1 100 ? -6.340 2.338 2.305 1.00 96.75 100 VAL A O 1
ATOM 780 N N . ARG A 1 101 ? -5.008 4.066 2.820 1.00 96.94 101 ARG A N 1
ATOM 781 C CA . ARG A 1 101 ? -4.512 4.300 1.459 1.00 96.94 101 ARG A CA 1
ATOM 782 C C . ARG A 1 101 ? -3.030 3.980 1.413 1.00 96.94 101 ARG A C 1
ATOM 784 O O . ARG A 1 101 ? -2.276 4.557 2.183 1.00 96.94 101 ARG A O 1
ATOM 791 N N . ILE A 1 102 ? -2.607 3.104 0.506 1.00 96.50 102 ILE A N 1
ATOM 792 C CA . ILE A 1 102 ? -1.203 2.717 0.308 1.00 96.50 102 ILE A CA 1
ATOM 793 C C . ILE A 1 102 ? -0.764 3.038 -1.120 1.00 96.50 102 ILE A C 1
ATOM 795 O O . ILE A 1 102 ? -1.521 2.843 -2.073 1.00 96.50 102 ILE A O 1
ATOM 799 N N . GLY A 1 103 ? 0.457 3.542 -1.289 1.00 96.50 103 GLY A N 1
ATOM 800 C CA . GLY A 1 103 ? 0.962 3.861 -2.617 1.00 96.50 103 GLY A CA 1
ATOM 801 C C . GLY A 1 103 ? 2.328 4.526 -2.622 1.00 96.50 103 GLY A C 1
ATOM 802 O O . GLY A 1 103 ? 3.104 4.426 -1.678 1.00 96.50 103 GLY A O 1
ATOM 803 N N . THR A 1 104 ? 2.631 5.183 -3.738 1.00 96.62 104 THR A N 1
ATOM 804 C CA . THR A 1 104 ? 3.869 5.933 -3.964 1.00 96.62 104 THR A CA 1
ATOM 805 C C . THR A 1 104 ? 3.540 7.229 -4.706 1.00 96.62 104 THR A C 1
ATOM 807 O O . THR A 1 104 ? 2.673 7.219 -5.583 1.00 96.62 104 THR A O 1
ATOM 810 N N . PRO A 1 105 ? 4.238 8.345 -4.429 1.00 95.88 105 PRO A N 1
ATOM 811 C CA . PRO A 1 105 ? 4.063 9.590 -5.179 1.00 95.88 105 PRO A CA 1
ATOM 812 C C . PRO A 1 105 ? 4.705 9.550 -6.579 1.00 95.88 105 PRO A C 1
ATOM 814 O O . PRO A 1 105 ? 4.617 10.515 -7.336 1.00 95.88 105 PRO A O 1
ATOM 817 N N . LEU A 1 106 ? 5.412 8.471 -6.935 1.00 96.62 106 LEU A N 1
ATOM 818 C CA . LEU A 1 106 ? 6.160 8.391 -8.186 1.00 96.62 106 LEU A CA 1
ATOM 819 C C . LEU A 1 106 ? 5.247 8.016 -9.358 1.00 96.62 106 LEU A C 1
ATOM 821 O O . LEU A 1 106 ? 4.685 6.924 -9.390 1.00 96.62 106 LEU A O 1
ATOM 825 N N . ILE A 1 107 ? 5.191 8.881 -10.376 1.00 94.88 107 ILE A N 1
ATOM 826 C CA . ILE A 1 107 ? 4.346 8.716 -11.577 1.00 94.88 107 ILE A CA 1
ATOM 827 C C . ILE A 1 107 ? 4.562 7.350 -12.248 1.00 94.88 107 ILE A C 1
ATOM 829 O O . ILE A 1 107 ? 3.610 6.673 -12.629 1.00 94.88 107 ILE A O 1
ATOM 833 N N . TYR A 1 108 ? 5.819 6.908 -12.356 1.00 95.00 108 TYR A N 1
ATOM 834 C CA . TYR A 1 108 ? 6.153 5.627 -12.985 1.00 95.00 108 TYR A CA 1
ATOM 835 C C . TYR A 1 108 ? 5.736 4.403 -12.148 1.00 95.00 108 TYR A C 1
ATOM 837 O O . TYR A 1 108 ? 5.732 3.286 -12.666 1.00 95.00 108 TYR A O 1
ATOM 845 N N . GLY A 1 109 ? 5.364 4.592 -10.877 1.00 96.56 109 GLY A N 1
ATOM 846 C CA . GLY A 1 109 ? 4.789 3.544 -10.037 1.00 96.56 109 GLY A CA 1
ATOM 847 C C . GLY A 1 109 ? 3.476 3.020 -10.612 1.00 96.56 109 GLY A C 1
ATOM 848 O O . GLY A 1 109 ? 3.313 1.810 -10.728 1.00 96.56 109 GLY A O 1
ATOM 849 N N . ALA A 1 110 ? 2.601 3.911 -11.091 1.00 96.00 110 ALA A N 1
ATOM 850 C CA . ALA A 1 110 ? 1.358 3.521 -11.760 1.00 96.00 110 ALA A CA 1
ATOM 851 C C . ALA A 1 110 ? 1.626 2.761 -13.071 1.00 96.00 110 ALA A C 1
ATOM 853 O O . ALA A 1 110 ? 1.023 1.720 -13.320 1.00 96.00 110 ALA A O 1
ATOM 854 N N . THR A 1 111 ? 2.586 3.228 -13.878 1.00 97.12 111 THR A N 1
ATOM 855 C CA . THR A 1 111 ? 3.004 2.545 -15.116 1.00 97.12 111 THR A CA 1
ATOM 856 C C . THR A 1 111 ? 3.486 1.122 -14.846 1.00 97.12 111 THR A C 1
ATOM 858 O O . THR A 1 111 ? 3.209 0.222 -15.629 1.00 97.12 111 THR A O 1
ATOM 861 N N . HIS A 1 112 ? 4.215 0.889 -13.754 1.00 96.56 112 HIS A N 1
ATOM 862 C CA . HIS A 1 112 ? 4.653 -0.460 -13.403 1.00 96.56 112 HIS A CA 1
ATOM 863 C C . HIS A 1 112 ? 3.559 -1.293 -12.743 1.00 96.56 112 HIS A C 1
ATOM 865 O O . HIS A 1 112 ? 3.508 -2.484 -13.015 1.00 96.56 112 HIS A O 1
ATOM 871 N N . GLN A 1 113 ? 2.665 -0.693 -11.960 1.00 97.44 113 GLN A N 1
ATOM 872 C CA . GLN A 1 113 ? 1.542 -1.405 -11.352 1.00 97.44 113 GLN A CA 1
ATOM 873 C C . GLN A 1 113 ? 0.584 -1.961 -12.415 1.00 97.44 113 GLN A C 1
ATOM 875 O O . GLN A 1 113 ? 0.231 -3.135 -12.365 1.00 97.44 113 GLN A O 1
ATOM 880 N N . PHE A 1 114 ? 0.196 -1.132 -13.389 1.00 96.44 114 PHE A N 1
ATOM 881 C CA . PHE A 1 114 ? -0.836 -1.472 -14.377 1.00 96.44 114 PHE A CA 1
ATOM 882 C C . PHE A 1 114 ? -0.284 -1.848 -15.759 1.00 96.44 114 PHE A C 1
ATOM 884 O O . PHE A 1 114 ? -1.002 -2.419 -16.575 1.00 96.44 114 PHE A O 1
ATOM 891 N N . GLY A 1 115 ? 0.989 -1.555 -16.031 1.00 96.44 115 GLY A N 1
ATOM 892 C CA . GLY A 1 115 ? 1.565 -1.645 -17.372 1.00 96.44 115 GLY A CA 1
ATOM 893 C C . GLY A 1 115 ? 1.225 -0.432 -18.245 1.00 96.44 115 GLY A C 1
ATOM 894 O O . GLY A 1 115 ? 0.367 0.389 -17.924 1.00 96.44 115 GLY A O 1
ATOM 895 N N . ASP A 1 116 ? 1.920 -0.314 -19.373 1.00 96.19 116 ASP A N 1
ATOM 896 C CA . ASP A 1 116 ? 1.630 0.667 -20.423 1.00 96.19 116 ASP A CA 1
ATOM 897 C C . ASP A 1 116 ? 1.855 0.029 -21.805 1.00 96.19 116 ASP A C 1
ATOM 899 O O . ASP A 1 116 ? 2.994 -0.030 -22.293 1.00 96.19 116 ASP A O 1
ATOM 903 N N . PRO A 1 117 ? 0.777 -0.438 -22.463 1.00 94.12 117 PRO A N 1
ATOM 904 C CA . PRO A 1 117 ? 0.854 -1.060 -23.781 1.00 94.12 117 PRO A CA 1
ATOM 905 C C . PRO A 1 117 ? 1.395 -0.128 -24.869 1.00 94.12 117 PRO A C 1
ATOM 907 O O . PRO A 1 117 ? 2.094 -0.587 -25.770 1.00 94.12 117 PRO A O 1
ATOM 910 N N . ARG A 1 118 ? 1.140 1.188 -24.782 1.00 94.88 118 ARG A N 1
ATOM 911 C CA . ARG A 1 118 ? 1.580 2.161 -25.803 1.00 94.88 118 ARG A CA 1
ATOM 912 C C . ARG A 1 118 ? 3.098 2.277 -25.850 1.00 94.88 118 ARG A C 1
ATOM 914 O O . ARG A 1 118 ? 3.671 2.573 -26.894 1.00 94.88 118 ARG A O 1
ATOM 921 N N . ARG A 1 119 ? 3.747 2.040 -24.708 1.00 92.06 119 ARG A N 1
ATOM 922 C CA . ARG A 1 119 ? 5.207 2.067 -24.549 1.00 92.06 119 ARG A CA 1
ATOM 923 C C . ARG A 1 119 ? 5.820 0.671 -24.453 1.00 92.06 119 ARG A C 1
ATOM 925 O O . ARG A 1 119 ? 7.018 0.565 -24.195 1.00 92.06 119 ARG A O 1
ATOM 932 N N . ASN A 1 120 ? 5.020 -0.379 -24.657 1.00 93.75 120 ASN A N 1
ATOM 933 C CA . ASN A 1 120 ? 5.416 -1.777 -24.506 1.00 93.75 120 ASN A CA 1
ATOM 934 C C . ASN A 1 120 ? 6.050 -2.078 -23.128 1.00 93.75 120 ASN A C 1
ATOM 936 O O . ASN A 1 120 ? 7.072 -2.760 -23.020 1.00 93.75 120 ASN A O 1
ATOM 940 N N . ILE A 1 121 ? 5.472 -1.508 -22.064 1.00 94.06 121 ILE A N 1
ATOM 941 C CA . ILE A 1 121 ? 5.896 -1.734 -20.680 1.00 94.06 121 ILE A CA 1
ATOM 942 C C . ILE A 1 121 ? 4.925 -2.737 -20.050 1.00 94.06 121 ILE A C 1
ATOM 944 O O . ILE A 1 121 ? 3.745 -2.415 -19.908 1.00 94.06 121 ILE A O 1
ATOM 948 N N . PRO A 1 122 ? 5.385 -3.931 -19.641 1.00 95.62 122 PRO A N 1
ATOM 949 C CA . PRO A 1 122 ? 4.507 -4.890 -18.991 1.00 95.62 122 PRO A CA 1
ATOM 950 C C . PRO A 1 122 ? 4.171 -4.478 -17.557 1.00 95.62 122 PRO A C 1
ATOM 952 O O . PRO A 1 122 ? 4.974 -3.816 -16.883 1.00 95.62 122 PRO A O 1
ATOM 955 N N . ALA A 1 123 ? 3.005 -4.925 -17.092 1.00 96.88 123 ALA A N 1
ATOM 956 C CA . ALA A 1 123 ? 2.590 -4.796 -15.705 1.00 96.88 123 ALA A CA 1
ATOM 957 C C . ALA A 1 123 ? 3.462 -5.673 -14.796 1.00 96.88 123 ALA A C 1
ATOM 959 O O . ALA A 1 123 ? 3.824 -6.803 -15.123 1.00 96.88 123 ALA A O 1
ATOM 960 N N . ARG A 1 124 ? 3.816 -5.119 -13.645 1.00 97.25 124 ARG A N 1
ATOM 961 C CA . ARG A 1 124 ? 4.541 -5.753 -12.547 1.00 97.25 124 ARG A CA 1
ATOM 962 C C . ARG A 1 124 ? 3.854 -5.302 -11.260 1.00 97.25 124 ARG A C 1
ATOM 964 O O . ARG A 1 124 ? 4.369 -4.405 -10.589 1.00 97.25 124 ARG A O 1
ATOM 971 N N . PRO A 1 125 ? 2.651 -5.832 -10.981 1.00 97.19 125 PRO A N 1
ATOM 972 C CA . PRO A 1 125 ? 1.871 -5.400 -9.837 1.00 97.19 125 PRO A CA 1
ATOM 973 C C . PRO A 1 125 ? 2.649 -5.714 -8.562 1.00 97.19 125 PRO A C 1
ATOM 975 O O . PRO A 1 125 ? 3.110 -6.836 -8.357 1.00 97.19 125 PRO A O 1
ATOM 978 N N . PHE A 1 126 ? 2.828 -4.694 -7.734 1.00 96.25 126 PHE A N 1
ATOM 979 C CA . PHE A 1 126 ? 3.462 -4.800 -6.420 1.00 96.25 126 PHE A CA 1
ATOM 980 C C . PHE A 1 126 ? 2.455 -4.506 -5.303 1.00 96.25 126 PHE A C 1
ATOM 982 O O . PHE A 1 126 ? 2.557 -5.081 -4.220 1.00 96.25 126 PHE A O 1
ATOM 989 N N . LEU A 1 127 ? 1.448 -3.672 -5.584 1.00 96.50 127 LEU A N 1
ATOM 990 C CA . LEU A 1 127 ? 0.283 -3.484 -4.724 1.00 96.50 127 LEU A CA 1
ATOM 991 C C . LEU A 1 127 ? -0.784 -4.529 -5.046 1.00 96.50 127 LEU A C 1
ATOM 993 O O . LEU A 1 127 ? -1.043 -4.824 -6.214 1.00 96.50 127 LEU A O 1
ATOM 997 N N . GLY A 1 128 ? -1.418 -5.048 -4.005 1.00 94.56 128 GLY A N 1
ATOM 998 C CA . GLY A 1 128 ? -2.475 -6.048 -4.083 1.00 94.56 128 GLY A CA 1
ATOM 999 C C . GLY A 1 128 ? -2.446 -6.950 -2.858 1.00 94.56 128 GLY A C 1
ATOM 1000 O O . GLY A 1 128 ? -1.473 -6.919 -2.099 1.00 94.56 128 GLY A O 1
ATOM 1001 N N . LEU A 1 129 ? -3.514 -7.723 -2.694 1.00 94.69 129 LEU A N 1
ATOM 1002 C CA . LEU A 1 129 ? -3.675 -8.685 -1.614 1.00 94.69 129 LEU A CA 1
ATOM 1003 C C . LEU A 1 129 ? -3.473 -10.094 -2.163 1.00 94.69 129 LEU A C 1
ATOM 1005 O O . LEU A 1 129 ? -4.071 -10.463 -3.175 1.00 94.69 129 LEU A O 1
ATOM 1009 N N . SER A 1 130 ? -2.590 -10.846 -1.514 1.00 95.25 130 SER A N 1
ATOM 1010 C CA . SER A 1 130 ? -2.522 -12.300 -1.651 1.00 95.25 130 SER A CA 1
ATOM 1011 C C . SER A 1 130 ? -3.474 -12.959 -0.651 1.00 95.25 130 SER A C 1
ATOM 1013 O O . SER A 1 130 ? -3.846 -12.343 0.346 1.00 95.25 130 SER A O 1
ATOM 1015 N N . SER A 1 131 ? -3.801 -14.238 -0.842 1.00 94.25 131 SER A N 1
ATOM 1016 C CA . SER A 1 131 ? -4.577 -14.993 0.155 1.00 94.25 131 SER A CA 1
ATOM 1017 C C . SER A 1 131 ? -3.878 -15.081 1.519 1.00 94.25 131 SER A C 1
ATOM 1019 O O . SER A 1 131 ? -4.546 -15.172 2.542 1.00 94.25 131 SER A O 1
ATOM 1021 N N . SER A 1 132 ? -2.540 -15.039 1.549 1.00 93.50 132 SER A N 1
ATOM 1022 C CA . SER A 1 132 ? -1.785 -14.983 2.806 1.00 93.50 132 SER A CA 1
ATOM 1023 C C . SER A 1 132 ? -1.899 -13.612 3.467 1.00 93.50 132 SER A C 1
ATOM 1025 O O . SER A 1 132 ? -2.018 -13.539 4.685 1.00 93.50 132 SER A O 1
ATOM 1027 N N . ASP A 1 133 ? -1.882 -12.537 2.675 1.00 94.69 133 ASP A N 1
ATOM 1028 C CA . ASP A 1 133 ? -2.013 -11.177 3.202 1.00 94.69 133 ASP A CA 1
ATOM 1029 C C . ASP A 1 133 ? -3.408 -10.981 3.790 1.00 94.69 133 ASP A C 1
ATOM 1031 O O . ASP A 1 133 ? -3.548 -10.410 4.861 1.00 94.69 133 ASP A O 1
ATOM 1035 N N . GLU A 1 134 ? -4.446 -11.465 3.100 1.00 94.94 134 GLU A N 1
ATOM 1036 C CA . GLU A 1 134 ? -5.826 -11.387 3.585 1.00 94.94 134 GLU A CA 1
ATOM 1037 C C . GLU A 1 134 ? -5.963 -12.028 4.965 1.00 94.94 134 GLU A C 1
ATOM 1039 O O . GLU A 1 134 ? -6.615 -11.456 5.836 1.00 94.94 134 GLU A O 1
ATOM 1044 N N . GLN A 1 135 ? -5.301 -13.166 5.189 1.00 96.19 135 GLN A N 1
ATOM 1045 C CA . GLN A 1 135 ? -5.304 -13.811 6.495 1.00 96.19 135 GLN A CA 1
ATOM 1046 C C . GLN A 1 135 ? -4.579 -12.974 7.554 1.00 96.19 135 GLN A C 1
ATOM 1048 O O . GLN A 1 135 ? -5.122 -12.781 8.636 1.00 96.19 135 GLN A O 1
ATOM 1053 N N . GLU A 1 136 ? -3.412 -12.410 7.234 1.00 94.31 136 GLU A N 1
ATOM 1054 C CA . GLU A 1 136 ? -2.686 -11.511 8.145 1.00 94.31 136 GLU A CA 1
ATOM 1055 C C . GLU A 1 136 ? -3.528 -10.275 8.511 1.00 94.31 136 GLU A C 1
ATOM 1057 O O . GLU A 1 136 ? -3.590 -9.874 9.674 1.00 94.31 136 GLU A O 1
ATOM 1062 N N . LEU A 1 137 ? -4.255 -9.702 7.546 1.00 95.38 137 LEU A N 1
ATOM 1063 C CA . LEU A 1 137 ? -5.159 -8.580 7.804 1.00 95.38 137 LEU A CA 1
ATOM 1064 C C . LEU A 1 137 ? -6.346 -8.978 8.688 1.00 95.38 137 LEU A C 1
ATOM 1066 O O . LEU A 1 137 ? -6.752 -8.201 9.556 1.00 95.38 137 LEU A O 1
ATOM 1070 N N . LEU A 1 138 ? -6.909 -10.172 8.481 1.00 95.38 138 LEU A N 1
ATOM 1071 C CA . LEU A 1 138 ? -7.966 -10.712 9.336 1.00 95.38 138 LEU A CA 1
ATOM 1072 C C . LEU A 1 138 ? -7.467 -10.962 10.759 1.00 95.38 138 LEU A C 1
ATOM 1074 O O . LEU A 1 138 ? -8.200 -10.686 11.708 1.00 95.38 138 LEU A O 1
ATOM 1078 N N . ASP A 1 139 ? -6.232 -11.426 10.920 1.00 95.50 139 ASP A N 1
ATOM 1079 C CA . ASP A 1 139 ? -5.630 -11.658 12.231 1.00 95.50 139 ASP A CA 1
ATOM 1080 C C . ASP A 1 139 ? -5.444 -10.333 12.990 1.00 95.50 139 ASP A C 1
ATOM 1082 O O . ASP A 1 139 ? -5.861 -10.232 14.146 1.00 95.50 139 ASP A O 1
ATOM 1086 N N . ILE A 1 140 ? -4.954 -9.280 12.319 1.00 94.94 140 ILE A N 1
ATOM 1087 C CA . ILE A 1 140 ? -4.869 -7.919 12.886 1.00 94.94 140 ILE A CA 1
ATOM 1088 C C . ILE A 1 140 ? -6.260 -7.420 13.307 1.00 94.94 140 ILE A C 1
ATOM 1090 O O . ILE A 1 140 ? -6.445 -6.903 14.412 1.00 94.94 140 ILE A O 1
ATOM 1094 N N . LEU A 1 141 ? -7.270 -7.589 12.449 1.00 92.56 141 LEU A N 1
ATOM 1095 C CA . LEU A 1 141 ? -8.647 -7.194 12.762 1.00 92.56 141 LEU A CA 1
ATOM 1096 C C . LEU A 1 141 ? -9.194 -7.944 13.984 1.00 92.56 141 LEU A C 1
ATOM 1098 O O . LEU A 1 141 ? -9.765 -7.326 14.887 1.00 92.56 141 LEU A O 1
ATOM 1102 N N . ASN A 1 142 ? -9.001 -9.262 14.032 1.00 91.50 142 ASN A N 1
ATOM 1103 C CA . ASN A 1 142 ? -9.448 -10.111 15.134 1.00 91.50 142 ASN A CA 1
ATOM 1104 C C . ASN A 1 142 ? -8.749 -9.759 16.446 1.00 91.50 142 ASN A C 1
ATOM 1106 O O . ASN A 1 142 ? -9.397 -9.753 17.494 1.00 91.50 142 ASN A O 1
ATOM 1110 N N . GLU A 1 143 ? -7.462 -9.421 16.406 1.00 91.19 143 GLU A N 1
ATOM 1111 C CA . GLU A 1 143 ? -6.725 -8.956 17.577 1.00 91.19 143 GLU A CA 1
ATOM 1112 C C . GLU A 1 143 ? -7.339 -7.666 18.145 1.00 91.19 143 GLU A C 1
ATOM 1114 O O . GLU A 1 143 ? -7.605 -7.574 19.348 1.00 91.19 143 GLU A O 1
ATOM 1119 N N . HIS A 1 144 ? -7.650 -6.689 17.290 1.00 90.31 144 HIS A N 1
ATOM 1120 C CA . HIS A 1 144 ? -8.283 -5.433 17.715 1.00 90.31 144 HIS A CA 1
ATOM 1121 C C . HIS A 1 144 ? -9.690 -5.630 18.290 1.00 90.31 144 HIS A C 1
ATOM 1123 O O . HIS A 1 144 ? -10.051 -4.981 19.280 1.00 90.31 144 HIS A O 1
ATOM 1129 N N . LEU A 1 145 ? -10.470 -6.548 17.713 1.00 86.25 145 LEU A N 1
ATOM 1130 C CA . LEU A 1 145 ? -11.794 -6.916 18.222 1.00 86.25 145 LEU A CA 1
ATOM 1131 C C . LEU A 1 145 ? -11.702 -7.670 19.556 1.00 86.25 145 LEU A C 1
ATOM 1133 O O . LEU A 1 145 ? -12.442 -7.361 20.490 1.00 86.25 145 LEU A O 1
ATOM 1137 N N . SER A 1 146 ? -10.752 -8.594 19.688 1.00 85.00 146 SER A N 1
ATOM 1138 C CA . SER A 1 146 ? -10.544 -9.384 20.912 1.00 85.00 146 SER A CA 1
ATOM 1139 C C . SER A 1 146 ? -10.001 -8.531 22.059 1.00 85.00 146 SER A C 1
ATOM 1141 O O . SER A 1 146 ? -10.335 -8.745 23.215 1.00 85.00 146 SER A O 1
ATOM 1143 N N . ARG A 1 147 ? -9.235 -7.473 21.780 1.00 79.31 147 ARG A N 1
ATOM 1144 C CA . ARG A 1 147 ? -8.870 -6.483 22.812 1.00 79.31 147 ARG A CA 1
ATOM 1145 C C . ARG A 1 147 ? -10.053 -5.612 23.260 1.00 79.31 147 ARG A C 1
ATOM 1147 O O . ARG A 1 147 ? -9.922 -4.857 24.225 1.00 79.31 147 ARG A O 1
ATOM 1154 N N . ALA A 1 148 ? -11.168 -5.580 22.524 1.00 62.97 148 ALA A N 1
ATOM 1155 C CA . ALA A 1 148 ? -12.365 -4.811 22.902 1.00 62.97 148 ALA A CA 1
ATOM 1156 C C . ALA A 1 148 ? -13.246 -5.555 23.895 1.00 62.97 148 ALA A C 1
ATOM 1158 O O . ALA A 1 148 ? -13.954 -4.932 24.684 1.00 62.97 148 ALA A O 1
ATOM 1159 N N . HIS A 1 149 ? -13.152 -6.874 23.882 1.00 59.62 149 HIS A N 1
ATOM 1160 C CA . HIS A 1 149 ? -13.839 -7.736 24.805 1.00 59.62 149 HIS A CA 1
ATOM 1161 C C . HIS A 1 149 ? -12.809 -8.726 25.329 1.00 59.62 149 HIS A C 1
ATOM 1163 O O . HIS A 1 149 ? -12.475 -9.634 24.574 1.00 59.62 149 HIS A O 1
ATOM 1169 N N . PRO A 1 150 ? -12.290 -8.583 26.565 1.00 53.69 150 PRO A N 1
ATOM 1170 C CA . PRO A 1 150 ? -11.602 -9.699 27.188 1.00 53.69 150 PRO A CA 1
ATOM 1171 C C . PRO A 1 150 ? -12.618 -10.836 27.215 1.00 53.69 150 PRO A C 1
ATOM 1173 O O . PRO A 1 150 ? -13.536 -10.837 28.034 1.00 53.69 150 PRO A O 1
ATOM 1176 N N . ALA A 1 151 ? -12.518 -11.733 26.237 1.00 47.09 151 ALA A N 1
ATOM 1177 C CA . ALA A 1 151 ? -13.226 -12.983 26.270 1.00 47.09 151 ALA A CA 1
ATOM 1178 C C . ALA A 1 151 ? -12.765 -13.614 27.577 1.00 47.09 151 ALA A C 1
ATOM 1180 O O . ALA A 1 151 ? -11.570 -13.846 27.765 1.00 47.09 151 ALA A O 1
ATOM 1181 N N . ASP A 1 152 ? -13.697 -13.751 28.516 1.00 43.03 152 ASP A N 1
ATOM 1182 C CA . ASP A 1 152 ? -13.506 -14.564 29.705 1.00 43.03 152 ASP A CA 1
ATOM 1183 C C . ASP A 1 152 ? -12.846 -15.863 29.239 1.00 43.03 152 ASP A C 1
ATOM 1185 O O . ASP A 1 152 ? -13.399 -16.573 28.394 1.00 43.03 152 ASP A O 1
ATOM 1189 N N . GLU A 1 153 ? -11.629 -16.124 29.716 1.00 46.06 153 GLU A N 1
ATOM 1190 C CA . GLU A 1 153 ? -10.905 -17.365 29.472 1.00 46.06 153 GLU A CA 1
ATOM 1191 C C . GLU A 1 153 ? -11.594 -18.516 30.214 1.00 46.06 153 GLU A C 1
ATOM 1193 O O . GLU A 1 153 ? -11.067 -19.124 31.145 1.00 46.06 153 GLU A O 1
ATOM 1198 N N . ARG A 1 154 ? -12.811 -18.839 29.781 1.00 48.50 154 ARG A N 1
ATOM 1199 C CA . ARG A 1 154 ? -13.496 -20.086 30.080 1.00 48.50 154 ARG A CA 1
ATOM 1200 C C . ARG A 1 154 ? -14.175 -20.593 28.820 1.00 48.50 154 ARG A C 1
ATOM 1202 O O . ARG A 1 154 ? -15.272 -20.163 28.480 1.00 48.50 154 ARG A O 1
ATOM 1209 N N . GLY A 1 155 ? -13.555 -21.590 28.188 1.00 40.41 155 GLY A N 1
ATOM 1210 C CA . GLY A 1 155 ? -14.312 -22.535 27.363 1.00 40.41 155 GLY A CA 1
ATOM 1211 C C . GLY A 1 155 ? -13.700 -22.959 26.035 1.00 40.41 155 GLY A C 1
ATOM 1212 O O . GLY A 1 155 ? -14.438 -23.130 25.073 1.00 40.41 155 GLY A O 1
ATOM 1213 N N . GLY A 1 156 ? -12.389 -23.187 25.985 1.00 38.31 156 GLY A N 1
ATOM 1214 C CA . GLY A 1 156 ? -11.757 -24.047 24.981 1.00 38.31 156 GLY A CA 1
ATOM 1215 C C . GLY A 1 156 ? -11.585 -25.491 25.464 1.00 38.31 156 GLY A C 1
ATOM 1216 O O . GLY A 1 156 ? -10.586 -26.113 25.135 1.00 38.31 156 GLY A O 1
ATOM 1217 N N . GLU A 1 157 ? -12.516 -26.020 26.261 1.00 42.59 157 GLU A N 1
ATOM 1218 C CA . GLU A 1 157 ? -12.604 -27.454 26.558 1.00 42.59 157 GLU A CA 1
ATOM 1219 C C . GLU A 1 157 ? -14.075 -27.874 26.415 1.00 42.59 157 GLU A C 1
ATOM 1221 O O . GLU A 1 157 ? -14.948 -27.171 26.940 1.00 42.59 157 GLU A O 1
ATOM 1226 N N . PRO A 1 158 ? -14.407 -28.945 25.665 1.00 46.41 158 PRO A N 1
ATOM 1227 C CA . PRO A 1 158 ? -15.792 -29.366 25.502 1.00 46.41 158 PRO A CA 1
ATOM 1228 C C . PRO A 1 158 ? -16.348 -29.785 26.864 1.00 46.41 158 PRO A C 1
ATOM 1230 O O . PRO A 1 158 ? -15.961 -30.811 27.422 1.00 46.41 158 PRO A O 1
ATOM 1233 N N . ALA A 1 159 ? -17.261 -28.979 27.405 1.00 44.28 159 ALA A N 1
ATOM 1234 C CA . ALA A 1 159 ? -17.939 -29.291 28.652 1.00 44.28 159 ALA A CA 1
ATOM 1235 C C . ALA A 1 159 ? -18.630 -30.668 28.542 1.00 44.28 159 ALA A C 1
ATOM 1237 O O . ALA A 1 159 ? -19.379 -30.900 27.585 1.00 44.28 159 ALA A O 1
ATOM 1238 N N . PRO A 1 160 ? -18.418 -31.593 29.499 1.00 44.72 160 PRO A N 1
ATOM 1239 C CA . PRO A 1 160 ? -19.170 -32.837 29.537 1.00 44.72 160 PRO A CA 1
ATOM 1240 C C . PRO A 1 160 ? -20.659 -32.529 29.753 1.00 44.72 160 PRO A C 1
ATOM 1242 O O . PRO A 1 160 ? -21.025 -31.644 30.525 1.00 44.72 160 PRO A O 1
ATOM 1245 N N . LEU A 1 161 ? -21.514 -33.280 29.054 1.00 44.09 161 LEU A N 1
ATOM 1246 C CA . LEU A 1 161 ? -22.970 -33.118 28.895 1.00 44.09 161 LEU A CA 1
ATOM 1247 C C . LEU A 1 161 ? -23.830 -33.227 30.178 1.00 44.09 161 LEU A C 1
ATOM 1249 O O . LEU A 1 161 ? -24.980 -33.650 30.105 1.00 44.09 161 LEU A O 1
ATOM 1253 N N . LEU A 1 162 ? -23.333 -32.873 31.363 1.00 44.62 162 LEU A N 1
ATOM 1254 C CA . LEU A 1 162 ? -24.063 -33.053 32.621 1.00 44.62 162 LEU A CA 1
ATOM 1255 C C . LEU A 1 162 ? -23.792 -31.927 33.629 1.00 44.62 162 LEU A C 1
ATOM 1257 O O . LEU A 1 162 ? -23.229 -32.183 34.685 1.00 44.62 162 LEU A O 1
ATOM 1261 N N . ALA A 1 163 ? -24.210 -30.693 33.331 1.00 47.50 163 ALA A N 1
ATOM 1262 C CA . ALA A 1 163 ? -24.533 -29.682 34.352 1.00 47.50 163 ALA A CA 1
ATOM 1263 C C . ALA A 1 163 ? -25.129 -28.414 33.714 1.00 47.50 163 ALA A C 1
ATOM 1265 O O . ALA A 1 163 ? -24.446 -27.409 33.540 1.00 47.50 163 ALA A O 1
ATOM 1266 N N . LEU A 1 164 ? -26.422 -28.433 33.382 1.00 42.03 164 LEU A N 1
ATOM 1267 C CA . LEU A 1 164 ? -27.178 -27.192 33.192 1.00 42.03 164 LEU A CA 1
ATOM 1268 C C . LEU A 1 164 ? -27.823 -26.819 34.537 1.00 42.03 164 LEU A C 1
ATOM 1270 O O . LEU A 1 164 ? -28.593 -27.629 35.062 1.00 42.03 164 LEU A O 1
ATOM 1274 N N . PRO A 1 165 ? -27.558 -25.631 35.115 1.00 41.88 165 PRO A N 1
ATOM 1275 C CA . PRO A 1 165 ? -28.367 -25.141 36.219 1.00 41.88 165 PRO A CA 1
ATOM 1276 C C . PRO A 1 165 ? -29.786 -24.866 35.709 1.00 41.88 165 PRO A C 1
ATOM 1278 O O . PRO A 1 165 ? -29.994 -24.402 34.588 1.00 41.88 165 PRO A O 1
ATOM 1281 N N . ALA A 1 166 ? -30.768 -25.220 36.535 1.00 42.78 166 ALA A N 1
ATOM 1282 C CA . ALA A 1 166 ? -32.184 -25.225 36.207 1.00 42.78 166 ALA A CA 1
ATOM 1283 C C . ALA A 1 166 ? -32.664 -23.891 35.606 1.00 42.78 166 ALA A C 1
ATOM 1285 O O . ALA A 1 166 ? -32.862 -22.898 36.307 1.00 42.78 166 ALA A O 1
ATOM 1286 N N . PHE A 1 167 ? -32.919 -23.912 34.297 1.00 41.56 167 PHE A N 1
ATOM 1287 C CA . PHE A 1 167 ? -33.665 -22.893 33.570 1.00 41.56 167 PHE A CA 1
ATOM 1288 C C . PHE A 1 167 ? -35.090 -22.860 34.135 1.00 41.56 167 PHE A C 1
ATOM 1290 O O . PHE A 1 167 ? -35.946 -23.673 33.780 1.00 41.56 167 PHE A O 1
ATOM 1297 N N . THR A 1 168 ? -35.357 -21.959 35.076 1.00 48.50 168 THR A N 1
ATOM 1298 C CA . THR A 1 168 ? -36.701 -21.809 35.626 1.00 48.50 168 THR A CA 1
ATOM 1299 C C . THR A 1 168 ? -37.451 -20.710 34.884 1.00 48.50 168 THR A C 1
ATOM 1301 O O . THR A 1 168 ? -37.171 -19.525 35.009 1.0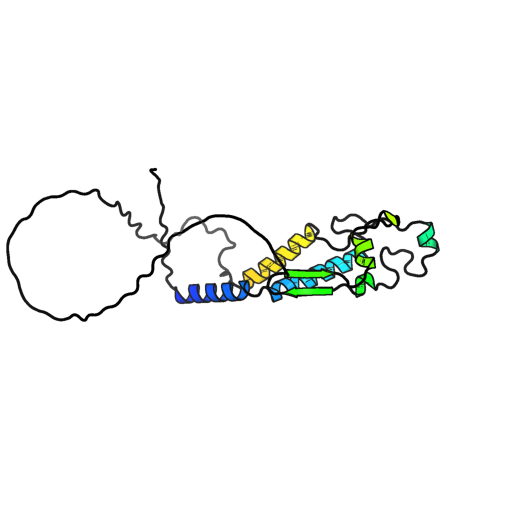0 48.50 168 THR A O 1
ATOM 1304 N N . ARG A 1 169 ? -38.503 -21.170 34.191 1.00 44.88 169 ARG A N 1
ATOM 1305 C CA . ARG A 1 169 ? -39.763 -20.467 33.901 1.00 44.88 169 ARG A CA 1
ATOM 1306 C C . ARG A 1 169 ? -39.884 -19.747 32.553 1.00 44.88 169 ARG A C 1
ATOM 1308 O O . ARG A 1 169 ? -39.984 -18.531 32.459 1.00 44.88 169 ARG A O 1
ATOM 1315 N N . GLN A 1 170 ? -40.121 -20.546 31.518 1.00 43.56 170 GLN A N 1
ATOM 1316 C CA . GLN A 1 170 ? -40.801 -20.097 30.306 1.00 43.56 170 GLN A CA 1
ATOM 1317 C C . GLN A 1 170 ? -42.271 -19.761 30.619 1.00 43.56 170 GLN A C 1
ATOM 1319 O O . GLN A 1 170 ? -43.100 -20.657 30.793 1.00 43.56 170 GLN A O 1
ATOM 1324 N N . ARG A 1 171 ? -42.630 -18.473 30.701 1.00 47.34 171 ARG A N 1
ATOM 1325 C CA . ARG A 1 171 ? -44.047 -18.076 30.661 1.00 47.34 171 ARG A CA 1
ATOM 1326 C C . ARG A 1 171 ? -44.513 -18.086 29.209 1.00 47.34 171 ARG A C 1
ATOM 1328 O O . ARG A 1 171 ? -44.225 -17.166 28.456 1.00 47.34 171 ARG A O 1
ATOM 1335 N N . ARG A 1 172 ? -45.275 -19.112 28.829 1.00 43.81 172 ARG A N 1
ATOM 1336 C CA . ARG A 1 172 ? -46.117 -19.056 27.628 1.00 43.81 172 ARG A CA 1
ATOM 1337 C C . ARG A 1 172 ? -47.283 -18.111 27.922 1.00 43.81 172 ARG A C 1
ATOM 1339 O O . ARG A 1 172 ? -48.134 -18.449 28.741 1.00 43.81 172 ARG A O 1
ATOM 1346 N N . SER A 1 173 ? -47.332 -16.942 27.290 1.00 46.38 173 SER A N 1
ATOM 1347 C CA . SER A 1 173 ? -48.572 -16.170 27.217 1.00 46.38 173 SER A CA 1
ATOM 1348 C C . SER A 1 173 ? -49.346 -16.632 25.981 1.00 46.38 173 SER A C 1
ATOM 1350 O O . SER A 1 173 ? -49.019 -16.305 24.847 1.00 46.38 173 SER A O 1
ATOM 1352 N N . ALA A 1 174 ? -50.375 -17.452 26.191 1.00 42.97 174 ALA A N 1
ATOM 1353 C CA . ALA A 1 174 ? -51.444 -17.572 25.210 1.00 42.97 174 ALA A CA 1
ATOM 1354 C C . ALA A 1 174 ? -52.370 -16.376 25.447 1.00 42.97 174 ALA A C 1
ATOM 1356 O O . ALA A 1 174 ? -53.048 -16.316 26.474 1.00 42.97 174 ALA A O 1
ATOM 1357 N N . GLN A 1 175 ? -52.350 -15.382 24.558 1.00 51.41 175 GLN A N 1
ATOM 1358 C CA . GLN A 1 175 ? -53.346 -14.314 24.604 1.00 51.41 175 GLN A CA 1
ATOM 1359 C C . GLN A 1 175 ? -54.703 -14.927 24.248 1.00 51.41 175 GLN A C 1
ATOM 1361 O O . GLN A 1 175 ? -54.907 -15.432 23.145 1.00 51.41 175 GLN A O 1
ATOM 1366 N N . GLY A 1 176 ? -55.586 -14.961 25.246 1.00 40.53 176 GLY A N 1
ATOM 1367 C CA . GLY A 1 176 ? -56.924 -15.522 25.158 1.00 40.53 176 GLY A CA 1
ATOM 1368 C C . GLY A 1 176 ? -57.829 -14.717 24.231 1.00 40.53 176 GLY A C 1
ATOM 1369 O O . GLY A 1 176 ? -57.818 -13.487 24.228 1.00 40.53 176 GLY A O 1
ATOM 1370 N N . ALA A 1 177 ? -58.639 -15.448 23.470 1.00 38.09 177 ALA A N 1
ATOM 1371 C CA . ALA A 1 177 ? -59.791 -14.919 22.764 1.00 38.09 177 ALA A CA 1
ATOM 1372 C C . ALA A 1 177 ? -60.845 -14.388 23.754 1.00 38.09 177 ALA A C 1
ATOM 1374 O O . ALA A 1 177 ? -61.040 -14.933 24.841 1.00 38.09 177 ALA A O 1
ATOM 1375 N N . CYS A 1 178 ? -61.521 -13.315 23.347 1.00 37.50 178 CYS A N 1
ATOM 1376 C CA . CYS A 1 178 ? -62.615 -12.649 24.043 1.00 37.50 178 CYS A CA 1
ATOM 1377 C C . CYS A 1 178 ? -63.740 -13.602 24.488 1.00 37.50 178 CYS A C 1
ATOM 1379 O O . CYS A 1 178 ? -64.199 -14.437 23.713 1.00 37.50 178 CYS A O 1
ATOM 1381 N N . GLY A 1 179 ? -64.270 -13.375 25.694 1.00 34.97 179 GLY A N 1
ATOM 1382 C CA . GLY A 1 179 ? -65.511 -13.977 26.179 1.00 34.97 179 GLY A CA 1
ATOM 1383 C C . GLY A 1 179 ? -66.187 -13.080 27.216 1.00 34.97 179 GLY A C 1
ATOM 1384 O O . GLY A 1 179 ? -65.780 -13.040 28.371 1.00 34.97 179 GLY A O 1
ATOM 1385 N N . LEU A 1 180 ? -67.200 -12.332 26.773 1.00 44.41 180 LEU A N 1
ATOM 1386 C CA . LEU A 1 180 ? -68.133 -11.547 27.589 1.00 44.41 180 LEU A CA 1
ATOM 1387 C C . LEU A 1 180 ? -68.912 -12.452 28.562 1.00 44.41 180 LEU A C 1
ATOM 1389 O O . LEU A 1 180 ? -69.444 -13.475 28.133 1.00 44.41 180 LEU A O 1
ATOM 1393 N N . GLY A 1 181 ? -69.073 -12.056 29.833 1.00 33.53 181 GLY A N 1
ATOM 1394 C CA . GLY A 1 181 ? -69.910 -12.833 30.756 1.00 33.53 181 GLY A CA 1
ATOM 1395 C C . GLY A 1 181 ? -70.109 -12.287 32.173 1.00 33.53 181 GLY A C 1
ATOM 1396 O O . GLY A 1 181 ? -69.449 -12.742 33.092 1.00 33.53 181 GLY A O 1
ATOM 1397 N N . ARG A 1 182 ? -71.129 -11.428 32.304 1.00 36.41 182 ARG A N 1
ATOM 1398 C CA . ARG A 1 182 ? -72.015 -11.153 33.462 1.00 36.41 182 ARG A CA 1
ATOM 1399 C C . ARG A 1 182 ? -71.477 -10.487 34.739 1.00 36.41 182 ARG A C 1
ATOM 1401 O O . ARG A 1 182 ? -70.520 -10.902 35.374 1.00 36.41 182 ARG A O 1
ATOM 1408 N N . ALA A 1 183 ? -72.245 -9.466 35.113 1.00 40.56 183 ALA A N 1
ATOM 1409 C CA . ALA A 1 183 ? -72.300 -8.806 36.402 1.00 40.56 183 ALA A CA 1
ATOM 1410 C C . ALA A 1 183 ? -72.771 -9.759 37.506 1.00 40.56 183 ALA A C 1
ATOM 1412 O O . ALA A 1 183 ? -73.672 -10.558 37.263 1.00 40.56 183 ALA A O 1
ATOM 1413 N N . ASP A 1 184 ? -72.260 -9.571 38.723 1.00 34.75 184 ASP A N 1
ATOM 1414 C CA . ASP A 1 184 ? -73.139 -9.623 39.883 1.00 34.75 184 ASP A CA 1
ATOM 1415 C C . ASP A 1 184 ? -72.661 -8.722 41.024 1.00 34.75 184 ASP A C 1
ATOM 1417 O O . ASP A 1 184 ? -71.473 -8.528 41.290 1.00 34.75 184 ASP A O 1
ATOM 1421 N N . SER A 1 185 ? -73.662 -8.108 41.631 1.00 40.38 185 SER A N 1
ATOM 1422 C CA . SER A 1 185 ? -73.638 -7.083 42.659 1.00 40.38 185 SER A CA 1
ATOM 1423 C C . SER A 1 185 ? -73.529 -7.679 44.060 1.00 40.38 185 SER A C 1
ATOM 1425 O O . SER A 1 185 ? -74.340 -8.533 44.394 1.00 40.38 185 SER A O 1
ATOM 1427 N N . GLN A 1 186 ? -72.650 -7.148 44.920 1.00 38.00 186 GLN A N 1
ATOM 1428 C CA . GLN A 1 186 ? -73.029 -6.683 46.266 1.00 38.00 186 GLN A CA 1
ATOM 1429 C C . GLN A 1 186 ? -71.862 -6.038 47.031 1.00 38.00 186 GLN A C 1
ATOM 1431 O O . GLN A 1 186 ? -70.703 -6.428 46.948 1.00 38.00 186 GLN A O 1
ATOM 1436 N N . ALA A 1 187 ? -72.231 -4.981 47.747 1.00 37.84 187 ALA A N 1
ATOM 1437 C CA . ALA A 1 187 ? -71.419 -4.013 48.466 1.00 37.84 187 ALA A CA 1
ATOM 1438 C C . ALA A 1 187 ? -70.560 -4.576 49.615 1.00 37.84 187 ALA A C 1
ATOM 1440 O O . ALA A 1 187 ? -71.007 -5.447 50.355 1.00 37.84 187 ALA A O 1
ATOM 1441 N N . ARG A 1 188 ? -69.412 -3.924 49.870 1.00 34.47 188 ARG A N 1
ATOM 1442 C CA . ARG A 1 188 ? -69.139 -3.107 51.080 1.00 34.47 188 ARG A CA 1
ATOM 1443 C C . ARG A 1 188 ? -67.744 -2.449 50.987 1.00 34.47 188 ARG A C 1
ATOM 1445 O O . ARG A 1 188 ? -66.731 -3.120 50.854 1.00 34.47 188 ARG A O 1
ATOM 1452 N N . ARG A 1 189 ? -67.724 -1.115 51.037 1.00 35.53 189 ARG A N 1
ATOM 1453 C CA . ARG A 1 189 ? -66.578 -0.202 51.282 1.00 35.53 189 ARG A CA 1
ATOM 1454 C C . ARG A 1 189 ? -66.721 0.361 52.723 1.00 35.53 189 ARG A C 1
ATOM 1456 O O . ARG A 1 189 ? -67.782 0.104 53.297 1.00 35.53 189 ARG A O 1
ATOM 1463 N N . PRO A 1 190 ? -65.841 1.240 53.266 1.00 55.47 190 PRO A N 1
ATOM 1464 C CA . PRO A 1 190 ? -64.476 1.674 52.875 1.00 55.47 190 PRO A CA 1
ATOM 1465 C C . PRO A 1 190 ? -63.494 1.762 54.080 1.00 55.47 190 PRO A C 1
ATOM 1467 O O . PRO A 1 190 ? -63.903 1.506 55.204 1.00 55.47 190 PRO A O 1
ATOM 1470 N N . LEU A 1 191 ? -62.236 2.170 53.828 1.00 36.00 191 LEU A N 1
ATOM 1471 C CA . LEU A 1 191 ? -61.255 2.902 54.683 1.00 36.00 191 LEU A CA 1
ATOM 1472 C C . LEU A 1 191 ? -59.864 2.567 54.090 1.00 36.00 191 LEU A C 1
ATOM 1474 O O . LEU A 1 191 ? -59.607 1.389 53.879 1.00 36.00 191 LEU A O 1
ATOM 1478 N N . VAL A 1 192 ? -58.900 3.420 53.733 1.00 39.91 192 VAL A N 1
ATOM 1479 C CA . VAL A 1 192 ? -58.561 4.862 53.732 1.00 39.91 192 VAL A CA 1
ATOM 1480 C C . VAL A 1 192 ? -57.468 4.937 52.639 1.00 39.91 192 VAL A C 1
ATOM 1482 O O . VAL A 1 192 ? -56.635 4.039 52.574 1.00 39.91 192 VAL A O 1
ATOM 1485 N N . ASP A 1 193 ? -57.618 5.709 51.569 1.00 28.98 193 ASP A N 1
ATOM 1486 C CA . ASP A 1 193 ? -57.140 7.089 51.375 1.00 28.98 193 ASP A CA 1
ATOM 1487 C C . ASP A 1 193 ? -55.607 7.282 51.317 1.00 28.98 193 ASP A C 1
ATOM 1489 O O . ASP A 1 193 ? -54.855 6.633 52.040 1.00 28.98 193 ASP A O 1
ATOM 1493 N N . CYS A 1 194 ? -55.210 8.246 50.472 1.00 26.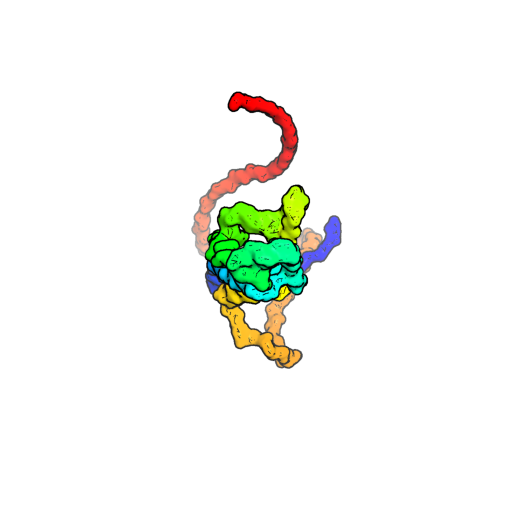75 194 CYS A N 1
ATOM 1494 C CA . CYS A 1 194 ? -53.857 8.762 50.180 1.00 26.75 194 CYS A CA 1
ATOM 1495 C C . CYS A 1 194 ? -53.006 7.917 49.196 1.00 26.75 194 CYS A C 1
ATOM 1497 O O . CYS A 1 194 ? -52.788 6.735 49.403 1.00 26.75 194 CYS A O 1
ATOM 1499 N N . ALA A 1 195 ? -52.408 8.426 48.115 1.00 33.44 195 ALA A N 1
ATOM 1500 C CA . ALA A 1 195 ? -52.330 9.773 47.565 1.00 33.44 195 ALA A CA 1
ATOM 1501 C C . ALA A 1 195 ? -51.851 9.697 46.096 1.00 33.44 195 ALA A C 1
ATOM 1503 O O . ALA A 1 195 ? -50.973 8.909 45.750 1.00 33.44 195 ALA A O 1
ATOM 1504 N N . HIS A 1 196 ? -52.430 10.548 45.249 1.00 35.78 196 HIS A N 1
ATOM 1505 C CA . HIS A 1 196 ? -51.858 11.017 43.980 1.00 35.78 196 HIS A CA 1
ATOM 1506 C C . HIS A 1 196 ? -50.853 12.151 44.279 1.00 35.78 196 HIS A C 1
ATOM 1508 O O . HIS A 1 196 ? -50.997 12.828 45.299 1.00 35.78 196 HIS A O 1
ATOM 1514 N N . PRO A 1 197 ? -49.869 12.402 43.400 1.00 48.72 197 PRO A N 1
ATOM 1515 C CA . PRO A 1 197 ? -50.060 13.412 42.349 1.00 48.72 197 PRO A CA 1
ATOM 1516 C C . PRO A 1 197 ? -49.602 12.881 40.969 1.00 48.72 197 PRO A C 1
ATOM 1518 O O . PRO A 1 197 ? -48.666 12.099 40.883 1.00 48.72 197 PRO A O 1
ATOM 1521 N N . ALA A 1 198 ? -50.317 13.104 39.856 1.00 38.78 198 ALA A N 1
ATOM 1522 C CA . ALA A 1 198 ? -50.442 14.378 39.130 1.00 38.78 198 ALA A CA 1
ATOM 1523 C C . ALA A 1 198 ? -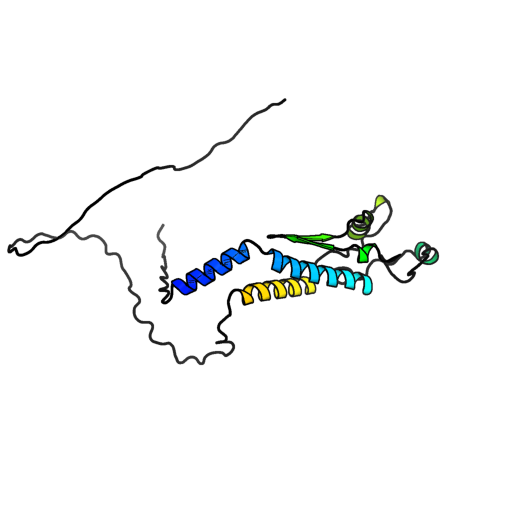49.029 14.834 38.644 1.00 38.78 198 ALA A C 1
ATOM 1525 O O . ALA A 1 198 ? -48.136 14.955 39.464 1.00 38.78 198 ALA A O 1
ATOM 1526 N N . GLN A 1 199 ? -48.686 15.083 37.372 1.00 37.47 199 GLN A N 1
ATOM 1527 C CA . GLN A 1 199 ? -49.379 15.770 36.279 1.00 37.47 199 GLN A CA 1
ATOM 1528 C C . GLN A 1 199 ? -48.554 15.683 34.964 1.00 37.47 199 GLN A C 1
ATOM 1530 O O . GLN A 1 199 ? -47.332 15.672 35.027 1.00 37.47 199 GLN A O 1
ATOM 1535 N N . TRP A 1 200 ? -49.263 15.631 33.820 1.00 26.92 200 TRP A N 1
ATOM 1536 C CA . TRP A 1 200 ? -49.117 16.372 32.534 1.00 26.92 200 TRP A CA 1
ATOM 1537 C C . TRP A 1 200 ? -47.695 16.776 32.026 1.00 26.92 200 TRP A C 1
ATOM 1539 O O . TRP A 1 200 ? -46.901 17.301 32.784 1.00 26.92 200 TRP A O 1
ATOM 1549 N N . LEU A 1 201 ? -47.295 16.695 30.741 1.00 30.47 201 LEU A N 1
ATOM 1550 C CA . LEU A 1 201 ? -47.974 17.152 29.517 1.00 30.47 201 LEU A CA 1
ATOM 1551 C C . LEU A 1 201 ? -47.151 16.797 28.231 1.00 30.47 201 LEU A C 1
ATOM 1553 O O . LEU A 1 201 ? -45.934 16.924 28.223 1.00 30.47 201 LEU A O 1
ATOM 1557 N N . ARG A 1 202 ? -47.864 16.420 27.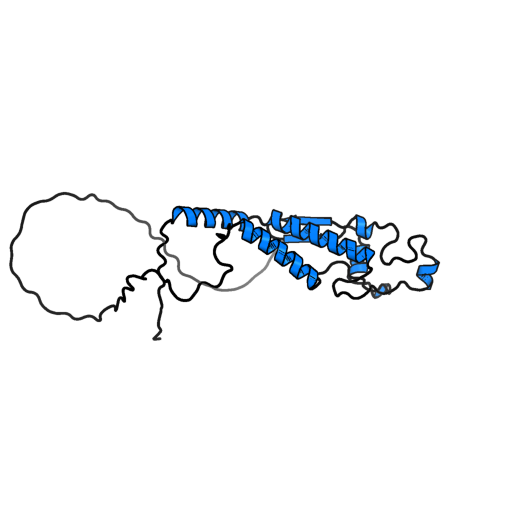152 1.00 34.59 202 ARG A N 1
ATOM 1558 C CA . ARG A 1 202 ? -47.662 16.627 25.684 1.00 34.59 202 ARG A CA 1
ATOM 1559 C C . ARG A 1 202 ? -46.259 16.826 25.056 1.00 34.59 202 ARG A C 1
ATOM 1561 O O . ARG A 1 202 ? -45.599 17.812 25.343 1.00 34.59 202 ARG A O 1
ATOM 1568 N N . LEU A 1 203 ? -46.028 16.145 23.918 1.00 31.55 203 LEU A N 1
ATOM 1569 C CA . LEU A 1 203 ? -46.161 16.756 22.574 1.00 31.55 203 LEU A CA 1
ATOM 1570 C C . LEU A 1 203 ? -46.284 15.690 21.461 1.00 31.55 203 LEU A C 1
ATOM 1572 O O . LEU A 1 203 ? -45.476 14.774 21.365 1.00 31.55 203 LEU A O 1
ATOM 1576 N N . GLN A 1 204 ? -47.307 15.832 20.615 1.00 42.44 204 GLN A N 1
ATOM 1577 C CA . GLN A 1 204 ? -47.411 15.190 19.300 1.00 42.44 204 GLN A CA 1
ATOM 1578 C C . GLN A 1 204 ? -46.609 16.013 18.289 1.00 42.44 204 GLN A C 1
ATOM 1580 O O . GLN A 1 204 ? -46.768 17.227 18.314 1.00 42.44 204 GLN A O 1
ATOM 1585 N N . VAL A 1 205 ? -45.913 15.378 17.339 1.00 36.47 205 VAL A N 1
ATOM 1586 C CA . VAL A 1 205 ? -45.929 15.789 15.920 1.00 36.47 205 VAL A CA 1
ATOM 1587 C C . VAL A 1 205 ? -45.764 14.541 15.042 1.00 36.47 205 VAL A C 1
ATOM 1589 O O . VAL A 1 205 ? -44.822 13.766 15.177 1.00 36.47 205 VAL A O 1
ATOM 1592 N N . LEU A 1 206 ? -46.750 14.361 14.165 1.00 37.72 206 LEU A N 1
ATOM 1593 C CA . LEU A 1 206 ? -46.815 13.430 13.040 1.00 37.72 206 LEU A CA 1
ATOM 1594 C C . LEU A 1 206 ? -45.767 13.779 11.978 1.00 37.72 206 LEU A C 1
ATOM 1596 O O . LEU A 1 206 ? -45.592 14.954 11.705 1.00 37.72 206 LEU A O 1
ATOM 1600 N N . HIS A 1 207 ? -45.227 12.791 11.263 1.00 36.28 207 HIS A N 1
ATOM 1601 C CA . HIS A 1 207 ? -45.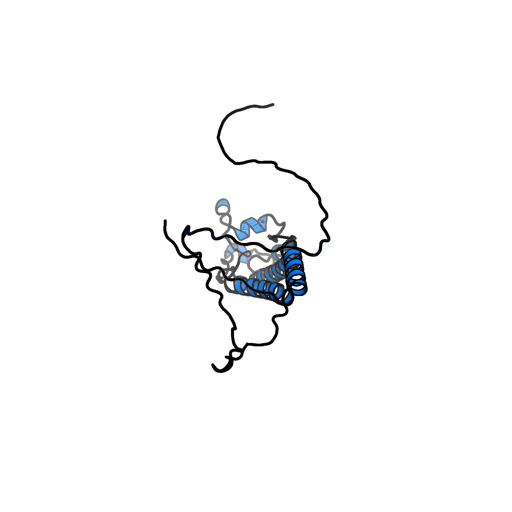180 12.850 9.795 1.00 36.28 207 HIS A CA 1
ATOM 1602 C C . HIS A 1 207 ? -44.953 11.455 9.199 1.00 36.28 207 HIS A C 1
ATOM 1604 O O . HIS A 1 207 ? -43.997 10.755 9.523 1.00 36.28 207 HIS A O 1
ATOM 1610 N N . ARG A 1 208 ? -45.859 11.057 8.300 1.00 35.88 208 ARG A N 1
ATOM 1611 C CA . ARG A 1 208 ? -45.777 9.862 7.456 1.00 35.88 208 ARG A CA 1
ATOM 1612 C C . ARG A 1 208 ? -45.666 10.320 5.997 1.00 35.88 208 ARG A C 1
ATOM 1614 O O . ARG A 1 208 ? -46.649 10.837 5.494 1.00 35.88 208 ARG A O 1
ATOM 1621 N N . ASN A 1 209 ? -44.489 10.090 5.398 1.00 34.94 209 ASN A N 1
ATOM 1622 C CA . ASN A 1 209 ? -44.200 9.447 4.091 1.00 34.94 209 ASN A CA 1
ATOM 1623 C C . ASN A 1 209 ? -44.882 9.961 2.777 1.00 34.94 209 ASN A C 1
ATOM 1625 O O . ASN A 1 209 ? -45.835 10.721 2.837 1.00 34.94 209 ASN A O 1
ATOM 1629 N N . PRO A 1 210 ? -44.564 9.406 1.584 1.00 50.41 210 PRO A N 1
ATOM 1630 C CA . PRO A 1 210 ? -43.417 9.630 0.681 1.00 50.41 210 PRO A CA 1
ATOM 1631 C C . PRO A 1 210 ? -43.769 10.260 -0.698 1.00 50.41 210 PRO A C 1
ATOM 1633 O O . PRO A 1 210 ? -44.886 10.124 -1.182 1.00 50.41 210 PRO A O 1
ATOM 1636 N N . GLY A 1 211 ? -42.736 10.769 -1.393 1.00 34.47 211 GLY A N 1
ATOM 1637 C CA . GLY A 1 211 ? -42.429 10.499 -2.818 1.00 34.47 211 GLY A CA 1
ATOM 1638 C C . GLY A 1 211 ? -43.124 11.287 -3.949 1.00 34.47 211 GLY A C 1
ATOM 1639 O O . GLY A 1 211 ? -44.315 11.110 -4.161 1.00 34.47 211 GLY A O 1
ATOM 1640 N N . ARG A 1 212 ? -42.338 12.006 -4.783 1.00 37.41 212 ARG A N 1
ATOM 1641 C CA . ARG A 1 212 ? -42.253 11.860 -6.268 1.00 37.41 212 ARG A CA 1
ATOM 1642 C C . ARG A 1 212 ? -41.336 12.908 -6.950 1.00 37.41 212 ARG A C 1
ATOM 1644 O O . ARG A 1 212 ? -41.545 14.100 -6.807 1.00 37.41 212 ARG A O 1
ATOM 1651 N N . THR A 1 213 ? -40.353 12.395 -7.697 1.00 42.84 213 THR A N 1
ATOM 1652 C CA . THR A 1 213 ? -39.854 12.746 -9.057 1.00 42.84 213 THR A CA 1
ATOM 1653 C C . THR A 1 213 ? -40.002 14.161 -9.672 1.00 42.84 213 THR A C 1
ATOM 1655 O O . THR A 1 213 ? -41.122 14.568 -9.959 1.00 42.84 213 THR A O 1
ATOM 1658 N N . GLY A 1 214 ? -38.867 14.723 -10.138 1.00 35.56 214 GLY A N 1
ATOM 1659 C CA . GLY A 1 214 ? -38.620 15.065 -11.564 1.00 35.56 214 GLY A CA 1
ATOM 1660 C C . GLY A 1 214 ? -38.544 16.547 -12.011 1.00 35.56 214 GLY A C 1
ATOM 1661 O O . GLY A 1 214 ? -39.509 17.267 -11.797 1.00 35.56 214 GLY A O 1
ATOM 1662 N N . HIS A 1 215 ? -37.470 16.880 -12.770 1.00 37.28 215 HIS A N 1
ATOM 1663 C CA . HIS A 1 215 ? -37.242 18.041 -13.691 1.00 37.28 215 HIS A CA 1
ATOM 1664 C C . HIS A 1 215 ? -37.003 19.432 -13.025 1.00 37.28 215 HIS A C 1
ATOM 1666 O O . HIS A 1 215 ? -37.568 19.674 -11.972 1.00 37.28 215 HIS A O 1
ATOM 1672 N N . GLU A 1 216 ? -36.187 20.413 -13.467 1.00 35.47 216 GLU A N 1
ATOM 1673 C CA . GLU A 1 216 ? -35.452 20.781 -14.703 1.00 35.47 216 GLU A CA 1
ATOM 1674 C C . GLU A 1 216 ? -34.452 21.958 -14.393 1.00 35.47 216 GLU A C 1
ATOM 1676 O O . GLU A 1 216 ? -34.730 22.741 -13.492 1.00 35.47 216 GLU A O 1
ATOM 1681 N N . GLU A 1 217 ? -33.342 22.066 -15.149 1.00 38.47 217 GLU A N 1
ATOM 1682 C CA . GLU A 1 217 ? -32.562 23.248 -15.650 1.00 38.47 217 GLU A CA 1
ATOM 1683 C C . GLU A 1 217 ? -32.000 24.473 -14.849 1.00 38.47 217 GLU A C 1
ATOM 1685 O O . GLU A 1 217 ? -32.614 25.024 -13.945 1.00 38.47 217 GLU A O 1
ATOM 1690 N N . ALA A 1 218 ? -30.860 24.963 -15.408 1.00 41.00 218 ALA A N 1
ATOM 1691 C CA . ALA A 1 218 ? -30.196 26.299 -15.396 1.00 41.00 218 ALA A CA 1
ATOM 1692 C C . ALA A 1 218 ? -29.484 26.772 -14.099 1.00 41.00 218 ALA A C 1
ATOM 1694 O O . ALA A 1 218 ? -30.062 26.752 -13.024 1.00 41.00 218 ALA A O 1
ATOM 1695 N N . GLY A 1 219 ? -28.184 27.126 -14.084 1.00 39.38 219 GLY A N 1
ATOM 1696 C CA . GLY A 1 219 ? -27.502 28.231 -14.801 1.00 39.38 219 GLY A CA 1
ATOM 1697 C C . GLY A 1 219 ? -27.603 29.517 -13.951 1.00 39.38 219 GLY A C 1
ATOM 1698 O O . GLY A 1 219 ? -28.720 29.814 -13.529 1.00 39.38 219 GLY A O 1
ATOM 1699 N N . PRO A 1 220 ? -26.521 30.262 -13.627 1.00 46.66 220 PRO A N 1
ATOM 1700 C CA . PRO A 1 220 ? -25.491 30.777 -14.544 1.00 46.66 220 PRO A CA 1
ATOM 1701 C C . PRO A 1 220 ? -24.025 30.474 -14.173 1.00 46.66 220 PRO A C 1
ATOM 1703 O O . PRO A 1 220 ? -23.748 30.088 -13.015 1.00 46.66 220 PRO A O 1
#